Protein AF-A0A926CZH5-F1 (afdb_monomer_lite)

Sequence (249 aa):
MATNPYSIQTAALEKMYNDQLQSYRDAQAAQEAQQQAQTQQTINNLEAERPKINDQYKSSAAQAYVNKMIQQRDLPQRMAALGLTGGASETSQLKLNTMYGNNMNDLTKQRDSSTNDMNLRIANARAEGDNALGTIRNNFALQMAQAQAEYNERLAEAELQRQIWEAEQEAERQRAAAAAAAARSRSSSSSGSKKSSGNNNSASSGTATKNDQYTYKEQYDYDMYLAKHGSGKAQAGAIERLRKAGVSI

Radius of gyration: 49.43 Å; chains: 1; bounding box: 97×36×154 Å

Organism: NCBI:txid2763654

Foldseek 3Di:
DDDDPLVVVLVVLVVVLVVVLVVLVVVLVVVLVVLVVVLVVQLVVLVVCLVVLVVVLVVQLVVLVVVLVVCLVCVVVVCVVVVHDDPVNVVVNVVSVVVSVVSNVVSVVSSVVSVVVSVVSSVVSVVVSVVVSVVSVVVSVVVSVVSVVVSVVVVVVSVVVSVVVVVVVVVVVVVVVVVVVVVVVVVVVVPDDDDDDDDDDDDDDDDDDDDDDDDPPDPVVPVVVCVVDPDDPDPPPPVVVCVVVVDDD

pLDDT: mean 76.56, std 22.5, range [29.19, 97.88]

Structure (mmCIF, N/CA/C/O backbone):
data_AF-A0A926CZH5-F1
#
_entry.id   AF-A0A926CZH5-F1
#
loop_
_atom_site.group_PDB
_atom_site.id
_atom_site.type_symbol
_atom_site.label_atom_id
_atom_site.label_alt_id
_atom_site.label_comp_id
_atom_site.label_asym_id
_atom_site.label_entity_id
_atom_site.label_seq_id
_atom_site.pdbx_PDB_ins_code
_atom_site.Cartn_x
_atom_site.Cartn_y
_atom_site.Cartn_z
_atom_site.occupancy
_atom_site.B_iso_or_equiv
_atom_site.auth_seq_id
_atom_site.auth_comp_id
_atom_site.auth_asym_id
_atom_site.auth_atom_id
_atom_site.pdbx_PDB_model_num
ATOM 1 N N . MET A 1 1 ? 13.584 -2.501 -60.137 1.00 42.88 1 MET A N 1
ATOM 2 C CA . MET A 1 1 ? 13.912 -1.648 -58.976 1.00 42.88 1 MET A CA 1
ATOM 3 C C . MET A 1 1 ? 14.029 -2.565 -57.774 1.00 42.88 1 MET A C 1
ATOM 5 O O . MET A 1 1 ? 13.026 -3.149 -57.397 1.00 42.88 1 MET A O 1
ATOM 9 N N . ALA A 1 2 ? 15.238 -2.799 -57.262 1.00 50.69 2 ALA A N 1
ATOM 10 C CA . ALA A 1 2 ? 15.414 -3.579 -56.038 1.00 50.69 2 ALA A CA 1
ATOM 11 C C . ALA A 1 2 ? 14.959 -2.716 -54.851 1.00 50.69 2 ALA A C 1
ATOM 13 O O . ALA A 1 2 ? 15.461 -1.609 -54.672 1.00 50.69 2 ALA A O 1
ATOM 14 N N . THR A 1 3 ? 13.964 -3.180 -54.098 1.00 58.66 3 THR A N 1
ATOM 15 C CA . THR A 1 3 ? 13.501 -2.538 -52.860 1.00 58.66 3 THR A CA 1
ATOM 16 C C . THR A 1 3 ? 14.615 -2.565 -51.819 1.00 58.66 3 THR A C 1
ATOM 18 O O . THR A 1 3 ? 15.210 -3.617 -51.594 1.00 58.66 3 THR A O 1
ATOM 21 N N . ASN A 1 4 ? 14.898 -1.419 -51.193 1.00 60.75 4 ASN A N 1
ATOM 22 C CA . ASN A 1 4 ? 15.940 -1.298 -50.175 1.00 60.75 4 ASN A CA 1
ATOM 23 C C . ASN A 1 4 ? 15.581 -2.179 -48.955 1.00 60.75 4 ASN A C 1
ATOM 25 O O . ASN A 1 4 ? 14.601 -1.868 -48.269 1.00 60.75 4 ASN A O 1
ATOM 29 N N . PRO A 1 5 ? 16.334 -3.257 -48.659 1.00 62.81 5 PRO A N 1
ATOM 30 C CA . PRO A 1 5 ? 15.996 -4.198 -47.589 1.00 62.81 5 PRO A CA 1
ATOM 31 C C . PRO A 1 5 ? 15.988 -3.548 -46.195 1.00 62.81 5 PRO A C 1
ATOM 33 O O . PRO A 1 5 ? 15.247 -3.996 -45.322 1.00 62.81 5 PRO A O 1
ATOM 36 N N . TYR A 1 6 ? 16.726 -2.449 -46.003 1.00 59.22 6 TYR A N 1
ATOM 37 C CA . TYR A 1 6 ? 16.774 -1.720 -44.733 1.00 59.22 6 TYR A CA 1
ATOM 38 C C . TYR A 1 6 ? 15.486 -0.930 -44.447 1.00 59.22 6 TYR A C 1
ATOM 40 O O . TYR A 1 6 ? 15.116 -0.771 -43.290 1.00 59.22 6 TYR A O 1
ATOM 48 N N . SER A 1 7 ? 14.730 -0.525 -45.479 1.00 62.06 7 SER A N 1
ATOM 49 C CA . SER A 1 7 ? 13.426 0.150 -45.303 1.00 62.06 7 SER A CA 1
ATOM 50 C C . SER A 1 7 ? 12.314 -0.778 -44.792 1.00 62.06 7 SER A C 1
ATOM 52 O O . SER A 1 7 ? 11.371 -0.337 -44.143 1.00 62.06 7 SER A O 1
ATOM 54 N N . ILE A 1 8 ? 12.432 -2.081 -45.062 1.00 62.06 8 ILE A N 1
ATOM 55 C CA . ILE A 1 8 ? 11.503 -3.100 -44.558 1.00 62.06 8 ILE A CA 1
ATOM 56 C C . ILE A 1 8 ? 11.851 -3.446 -43.100 1.00 62.06 8 ILE A C 1
ATOM 58 O O . ILE A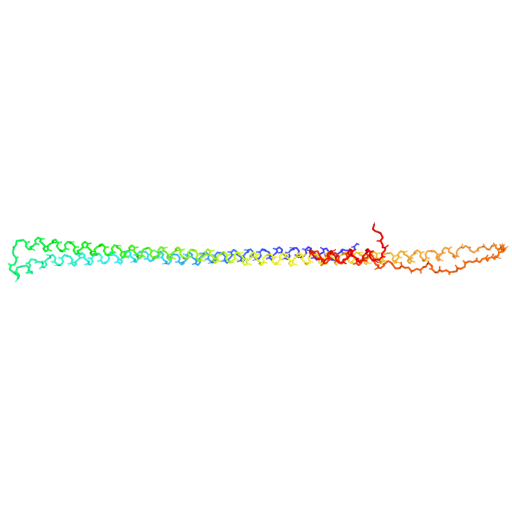 1 8 ? 10.956 -3.707 -42.297 1.00 62.06 8 ILE A O 1
ATOM 62 N N . GLN A 1 9 ? 13.141 -3.398 -42.739 1.00 66.88 9 GLN A N 1
ATOM 63 C CA . GLN A 1 9 ? 13.601 -3.615 -41.364 1.00 66.88 9 GLN A CA 1
ATOM 64 C C . GLN A 1 9 ? 13.174 -2.491 -40.414 1.00 66.88 9 GLN A C 1
ATOM 66 O O . GLN A 1 9 ? 12.751 -2.792 -39.301 1.00 66.88 9 GLN A O 1
ATOM 71 N N . THR A 1 10 ? 13.212 -1.225 -40.842 1.00 71.38 10 THR A N 1
ATOM 72 C CA . THR A 1 10 ? 12.770 -0.104 -39.995 1.00 71.38 10 THR A CA 1
ATOM 73 C C . THR A 1 10 ? 11.273 -0.178 -39.690 1.00 71.38 10 THR A C 1
ATOM 75 O O . THR A 1 10 ? 10.905 -0.146 -38.524 1.00 71.38 10 THR A O 1
ATOM 78 N N . ALA A 1 11 ? 10.406 -0.401 -40.684 1.00 77.50 11 ALA A N 1
ATOM 79 C CA . ALA A 1 11 ? 8.957 -0.522 -40.463 1.00 77.50 11 ALA A CA 1
ATOM 80 C C . ALA A 1 11 ? 8.571 -1.701 -39.542 1.00 77.50 11 ALA A C 1
ATOM 82 O O . ALA A 1 11 ? 7.636 -1.607 -38.743 1.00 77.50 11 ALA A O 1
ATOM 83 N N . ALA A 1 12 ? 9.297 -2.821 -39.625 1.00 80.38 12 ALA A N 1
ATOM 84 C CA . ALA A 1 12 ? 9.112 -3.947 -38.710 1.00 80.38 12 ALA A CA 1
ATOM 85 C C . ALA A 1 12 ? 9.550 -3.603 -37.273 1.00 80.38 12 ALA A C 1
ATOM 87 O O . ALA A 1 12 ? 8.878 -3.998 -36.318 1.00 80.38 12 ALA A O 1
ATOM 88 N N . LEU A 1 13 ? 10.636 -2.835 -37.124 1.00 79.62 13 LEU A N 1
ATOM 89 C CA . LEU A 1 13 ? 11.143 -2.362 -35.836 1.00 79.62 13 LEU A CA 1
ATOM 90 C C . LEU A 1 13 ? 10.147 -1.412 -35.147 1.00 79.62 13 LEU A C 1
ATOM 92 O O . LEU A 1 13 ? 9.887 -1.579 -33.957 1.00 79.62 13 LEU A O 1
ATOM 96 N N . GLU A 1 14 ? 9.530 -0.486 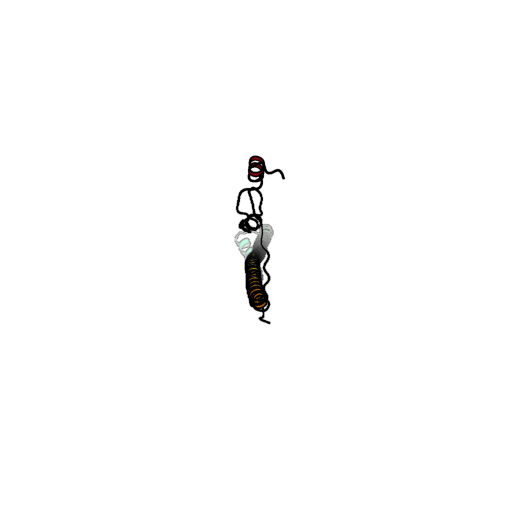-35.891 1.00 83.38 14 GLU A N 1
ATOM 97 C CA . GLU A 1 14 ? 8.494 0.421 -35.362 1.00 83.38 14 GLU A CA 1
ATOM 98 C C . GLU A 1 14 ? 7.289 -0.352 -34.811 1.00 83.38 14 GLU A C 1
ATOM 100 O O . GLU A 1 14 ? 6.797 -0.076 -33.714 1.00 83.38 14 GLU A O 1
ATOM 105 N N . LYS A 1 15 ? 6.812 -1.355 -35.562 1.00 88.00 15 LYS A N 1
ATOM 106 C CA . LYS A 1 15 ? 5.674 -2.179 -35.146 1.00 88.00 15 LYS A CA 1
ATOM 107 C C . LYS A 1 15 ? 5.994 -2.977 -33.881 1.00 88.00 15 LYS A C 1
ATOM 109 O O . LYS A 1 15 ? 5.186 -2.984 -32.958 1.00 88.00 15 LYS A O 1
ATOM 114 N N . MET A 1 16 ? 7.161 -3.624 -33.824 1.00 85.69 16 MET A N 1
ATOM 115 C CA . MET A 1 16 ? 7.581 -4.383 -32.640 1.00 85.69 16 MET A CA 1
ATOM 116 C C . MET A 1 16 ? 7.703 -3.491 -31.403 1.00 85.69 16 MET A C 1
ATOM 118 O O . MET A 1 16 ? 7.247 -3.883 -30.332 1.00 85.69 16 MET A O 1
ATOM 122 N N . TYR A 1 17 ? 8.264 -2.289 -31.551 1.00 87.88 17 TYR A N 1
ATOM 123 C CA . TYR A 1 17 ? 8.372 -1.326 -30.459 1.00 87.88 17 TYR A CA 1
ATOM 124 C C . TYR A 1 17 ? 6.997 -0.872 -29.947 1.00 87.88 17 TYR A C 1
ATOM 126 O O . TYR A 1 17 ? 6.762 -0.860 -28.739 1.00 87.88 17 TYR A O 1
ATOM 134 N N . ASN A 1 18 ? 6.056 -0.568 -30.845 1.00 90.38 18 ASN A N 1
ATOM 135 C CA . ASN A 1 18 ? 4.693 -0.188 -30.463 1.00 90.38 18 ASN A CA 1
ATOM 136 C C . ASN A 1 18 ? 3.930 -1.334 -29.776 1.00 90.38 18 ASN A C 1
ATOM 138 O O . ASN A 1 18 ? 3.280 -1.102 -28.755 1.00 90.38 18 ASN A O 1
ATOM 142 N N . ASP A 1 19 ? 4.039 -2.562 -30.293 1.00 91.56 19 ASP A N 1
ATOM 143 C CA . ASP A 1 19 ? 3.432 -3.752 -29.681 1.00 91.56 19 ASP A CA 1
ATOM 144 C C . ASP A 1 19 ? 4.026 -3.994 -28.271 1.00 91.56 19 ASP A C 1
ATOM 146 O O . ASP A 1 19 ? 3.297 -4.254 -27.309 1.00 91.56 19 ASP A O 1
ATOM 150 N N . GLN A 1 20 ? 5.343 -3.821 -28.112 1.00 88.44 20 GLN A N 1
ATOM 151 C CA . GLN A 1 20 ? 6.028 -3.919 -26.821 1.00 88.44 20 GLN A CA 1
ATOM 152 C C . GLN A 1 20 ? 5.575 -2.821 -25.846 1.00 88.44 20 GLN A C 1
ATOM 154 O O . GLN A 1 20 ? 5.280 -3.108 -24.684 1.00 88.44 20 GLN A O 1
ATOM 159 N N . LEU A 1 21 ? 5.458 -1.574 -26.302 1.00 90.25 21 LEU A N 1
ATOM 160 C CA . LEU A 1 21 ? 4.996 -0.458 -25.479 1.00 90.25 21 LEU A CA 1
ATOM 161 C C . LEU A 1 21 ? 3.564 -0.670 -24.976 1.00 90.25 21 LEU A C 1
ATOM 163 O O . LEU A 1 21 ? 3.264 -0.369 -23.819 1.00 90.25 21 LEU A O 1
ATOM 167 N N . GLN A 1 22 ? 2.688 -1.214 -25.823 1.00 91.94 22 GLN A N 1
ATOM 168 C CA . GLN A 1 22 ? 1.330 -1.558 -25.420 1.00 91.94 22 GLN A CA 1
ATOM 169 C C . GLN A 1 22 ? 1.335 -2.646 -24.342 1.00 91.94 22 GLN A C 1
ATOM 171 O O . GLN A 1 22 ? 0.664 -2.491 -23.323 1.00 91.94 22 GLN A O 1
ATOM 176 N N . SER A 1 23 ? 2.168 -3.680 -24.496 1.00 92.31 23 SER A N 1
ATOM 177 C CA . SER A 1 23 ? 2.292 -4.732 -23.482 1.00 92.31 23 SER A CA 1
ATOM 178 C C . SER A 1 23 ? 2.758 -4.200 -22.117 1.00 92.31 23 SER A C 1
ATOM 180 O O . SER A 1 23 ? 2.233 -4.621 -21.087 1.00 92.31 23 SER A O 1
ATOM 182 N N . TYR A 1 24 ? 3.677 -3.223 -22.092 1.00 90.00 24 TYR A N 1
ATOM 183 C CA . TYR A 1 24 ? 4.108 -2.572 -20.851 1.00 90.00 24 TYR A CA 1
ATOM 184 C C . TYR A 1 24 ? 2.977 -1.786 -20.186 1.00 90.00 24 TYR A C 1
ATOM 186 O O . TYR A 1 24 ? 2.825 -1.856 -18.969 1.00 90.00 24 TYR A O 1
ATOM 194 N N . ARG A 1 25 ? 2.157 -1.073 -20.965 1.00 91.50 25 ARG A N 1
ATOM 195 C CA . ARG A 1 25 ? 1.006 -0.319 -20.439 1.00 91.50 25 ARG A CA 1
ATOM 196 C C . ARG A 1 25 ? -0.065 -1.236 -19.865 1.00 91.50 25 ARG A C 1
ATOM 198 O O . ARG A 1 25 ? -0.574 -0.967 -18.779 1.00 91.50 25 ARG A O 1
ATOM 205 N N . ASP A 1 26 ? -0.374 -2.323 -20.561 1.00 93.88 26 ASP A N 1
ATOM 206 C CA . ASP A 1 26 ? -1.367 -3.295 -20.103 1.00 93.88 26 ASP A CA 1
ATOM 207 C C . ASP A 1 26 ? -0.882 -4.003 -18.826 1.00 93.88 26 ASP A C 1
ATOM 209 O O . ASP A 1 26 ? -1.639 -4.150 -17.864 1.00 93.88 26 ASP A O 1
ATOM 213 N N . ALA A 1 27 ? 0.405 -4.365 -18.771 1.00 93.81 27 ALA A N 1
ATOM 214 C CA . ALA A 1 27 ? 1.024 -4.937 -17.578 1.00 93.81 27 ALA A CA 1
ATOM 215 C C . ALA A 1 27 ? 1.033 -3.954 -16.396 1.00 93.81 27 ALA A C 1
ATOM 217 O O . ALA A 1 27 ? 0.719 -4.351 -15.272 1.00 93.81 27 ALA A O 1
ATOM 218 N N . GLN A 1 28 ? 1.339 -2.675 -16.639 1.00 94.50 28 GLN A N 1
ATOM 219 C CA . GLN A 1 28 ? 1.270 -1.623 -15.626 1.00 94.50 28 GLN A CA 1
ATOM 220 C C . GLN A 1 28 ? -0.152 -1.492 -15.077 1.00 94.50 28 GLN A C 1
ATOM 222 O O . GLN A 1 28 ? -0.348 -1.540 -13.865 1.00 94.50 28 GLN A O 1
ATOM 227 N N . ALA A 1 29 ? -1.150 -1.364 -15.954 1.00 94.50 29 ALA A N 1
ATOM 228 C CA . ALA A 1 29 ? -2.544 -1.211 -15.555 1.00 94.50 29 ALA A CA 1
ATOM 229 C C . ALA A 1 29 ? -3.039 -2.413 -14.736 1.00 94.50 29 ALA A C 1
ATOM 231 O O . ALA A 1 29 ? -3.711 -2.231 -13.720 1.00 94.50 29 ALA A O 1
ATOM 232 N N . ALA A 1 30 ? -2.666 -3.634 -15.131 1.00 95.69 30 ALA A N 1
ATOM 233 C CA . ALA A 1 30 ? -2.999 -4.845 -14.390 1.00 95.69 30 ALA A CA 1
ATOM 234 C C . ALA A 1 30 ? -2.355 -4.871 -12.992 1.00 95.69 30 ALA A C 1
ATOM 236 O O . ALA A 1 30 ? -3.039 -5.170 -12.011 1.00 95.69 30 ALA A O 1
ATOM 237 N N . GLN A 1 31 ? -1.068 -4.518 -12.878 1.00 95.19 31 GLN A N 1
ATOM 238 C CA . GLN A 1 31 ? -0.382 -4.457 -11.582 1.00 95.19 31 GLN A CA 1
ATOM 239 C C . GLN A 1 31 ? -0.945 -3.357 -10.679 1.00 95.19 31 GLN A C 1
ATOM 241 O O . GLN A 1 31 ? -1.169 -3.594 -9.493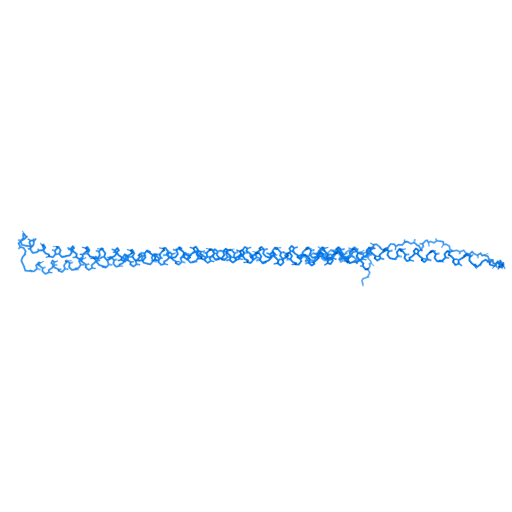 1.00 95.19 31 GLN A O 1
ATOM 246 N N . GLU A 1 32 ? -1.219 -2.172 -11.228 1.00 95.12 32 GLU A N 1
ATOM 247 C CA . GLU A 1 32 ? -1.834 -1.079 -10.476 1.00 95.12 32 GLU A CA 1
ATOM 248 C C . GLU A 1 32 ? -3.229 -1.465 -9.970 1.00 95.12 32 GLU A C 1
ATOM 250 O O . GLU A 1 32 ? -3.531 -1.264 -8.794 1.00 95.12 32 GLU A O 1
ATOM 255 N N . ALA A 1 33 ? -4.061 -2.079 -10.817 1.00 96.50 33 ALA A N 1
ATOM 256 C CA . ALA A 1 33 ? -5.390 -2.543 -10.428 1.00 96.50 33 ALA A CA 1
ATOM 257 C C . ALA A 1 33 ? -5.327 -3.624 -9.339 1.00 96.50 33 ALA A C 1
ATOM 259 O O . ALA A 1 33 ? -6.092 -3.576 -8.374 1.00 96.50 33 ALA A O 1
ATOM 260 N N . GLN A 1 34 ? -4.394 -4.573 -9.451 1.00 96.56 34 GLN A N 1
ATOM 261 C CA . GLN A 1 34 ? -4.185 -5.598 -8.429 1.00 96.56 34 GLN A CA 1
ATOM 262 C C . GLN A 1 34 ? -3.748 -4.980 -7.094 1.00 96.56 34 GLN A C 1
ATOM 264 O O . GLN A 1 34 ? -4.294 -5.337 -6.048 1.00 96.56 34 GLN A O 1
ATOM 269 N N . GLN A 1 35 ? -2.803 -4.037 -7.121 1.00 96.56 35 GLN A N 1
ATOM 270 C CA . GLN A 1 35 ? -2.323 -3.360 -5.918 1.00 96.56 35 GLN A CA 1
ATOM 271 C C . GLN A 1 35 ? -3.442 -2.554 -5.248 1.00 96.56 35 GLN A C 1
ATOM 273 O O . GLN A 1 35 ? -3.626 -2.642 -4.034 1.00 96.56 35 GLN A O 1
ATOM 278 N N . GLN A 1 36 ? -4.237 -1.821 -6.033 1.00 96.00 36 GLN A N 1
ATOM 279 C CA . GLN A 1 36 ? -5.405 -1.094 -5.535 1.00 96.00 36 GLN A CA 1
ATOM 280 C C . GLN A 1 36 ? -6.438 -2.035 -4.916 1.00 96.00 36 GLN A C 1
ATOM 282 O O . GLN A 1 36 ? -6.938 -1.763 -3.825 1.00 96.00 36 GLN A O 1
ATOM 287 N N . ALA A 1 37 ? -6.736 -3.160 -5.573 1.00 97.56 37 ALA A N 1
ATOM 288 C CA . ALA A 1 37 ? -7.673 -4.150 -5.059 1.00 97.56 37 ALA A CA 1
ATOM 289 C C . ALA A 1 37 ? -7.194 -4.745 -3.727 1.00 97.56 37 ALA A C 1
ATOM 291 O O . ALA A 1 37 ? -7.982 -4.866 -2.788 1.00 97.56 37 ALA A O 1
ATOM 292 N N . GLN A 1 38 ? -5.899 -5.053 -3.611 1.00 96.38 38 GLN A N 1
ATOM 293 C CA . GLN A 1 38 ? -5.305 -5.567 -2.379 1.00 96.38 38 GLN A CA 1
ATOM 294 C C . GLN A 1 38 ? -5.372 -4.538 -1.243 1.00 96.38 38 GLN A C 1
ATOM 296 O O . GLN A 1 38 ? -5.791 -4.867 -0.132 1.00 96.38 38 GLN A O 1
ATOM 301 N N . THR A 1 39 ? -5.022 -3.280 -1.519 1.00 97.25 39 THR A N 1
ATOM 302 C CA . THR A 1 39 ? -5.137 -2.188 -0.544 1.00 97.25 39 THR A CA 1
ATOM 303 C C . THR A 1 39 ? -6.587 -1.993 -0.107 1.00 97.25 39 THR A C 1
ATOM 305 O O . THR A 1 39 ? -6.864 -1.908 1.090 1.00 97.25 39 THR A O 1
ATOM 308 N N . GLN A 1 40 ? -7.534 -2.000 -1.047 1.00 96.81 40 GLN A N 1
ATOM 309 C CA . GLN A 1 40 ? -8.953 -1.865 -0.734 1.00 96.81 40 GLN A CA 1
ATOM 310 C C . GLN A 1 40 ? -9.470 -3.044 0.093 1.00 96.81 40 GLN A C 1
ATOM 312 O O . GLN A 1 40 ? -10.237 -2.842 1.030 1.00 96.81 40 GLN A O 1
ATOM 317 N N . GLN A 1 41 ? -9.032 -4.269 -0.196 1.00 97.62 41 GLN A N 1
ATOM 318 C CA . GLN A 1 41 ? -9.390 -5.442 0.596 1.00 97.62 41 GLN A CA 1
ATOM 319 C C . GLN A 1 41 ? -8.877 -5.324 2.037 1.00 97.62 41 GLN A C 1
ATOM 321 O O . GLN A 1 41 ? -9.626 -5.595 2.976 1.00 97.62 41 GLN A O 1
ATOM 326 N N . THR A 1 42 ? -7.638 -4.866 2.228 1.00 96.69 42 THR A N 1
ATOM 327 C CA . THR A 1 42 ? -7.083 -4.591 3.561 1.00 96.69 42 THR A CA 1
ATOM 328 C C . THR A 1 42 ? -7.906 -3.539 4.302 1.00 96.69 42 THR A C 1
ATOM 330 O O . THR A 1 42 ? -8.264 -3.750 5.460 1.00 96.69 42 THR A O 1
ATOM 333 N N . ILE A 1 43 ? -8.275 -2.442 3.634 1.00 97.62 43 ILE A N 1
ATOM 334 C CA . ILE A 1 43 ? -9.129 -1.397 4.216 1.00 97.62 43 ILE A CA 1
ATOM 335 C C . ILE A 1 43 ? -10.495 -1.966 4.601 1.00 97.62 43 ILE A C 1
ATOM 337 O O . ILE A 1 43 ? -10.941 -1.752 5.723 1.00 97.62 43 ILE A O 1
ATOM 341 N N . ASN A 1 44 ? -11.133 -2.738 3.722 1.00 97.38 44 ASN A N 1
ATOM 342 C CA . ASN A 1 44 ? -12.438 -3.344 3.991 1.00 97.38 44 ASN A CA 1
ATOM 343 C C . ASN A 1 44 ? -12.387 -4.285 5.204 1.00 97.38 44 ASN A C 1
ATOM 345 O O . ASN A 1 44 ? -13.298 -4.280 6.030 1.00 97.38 44 ASN A O 1
ATOM 349 N N . ASN A 1 45 ? -11.312 -5.066 5.341 1.00 96.25 45 ASN A N 1
ATOM 350 C CA . ASN A 1 45 ? -11.113 -5.945 6.493 1.00 96.25 45 ASN A CA 1
ATOM 351 C C . ASN A 1 45 ? -10.979 -5.151 7.798 1.00 96.25 45 ASN A C 1
ATOM 353 O O . ASN A 1 45 ? -11.562 -5.541 8.807 1.00 96.25 45 ASN A O 1
ATOM 357 N N . LEU A 1 46 ? -10.253 -4.030 7.770 1.00 96.00 46 LEU A N 1
ATOM 358 C CA . LEU A 1 46 ? -10.133 -3.129 8.917 1.00 96.00 46 LEU A CA 1
ATOM 359 C C . LEU A 1 46 ? -11.474 -2.461 9.242 1.00 96.00 46 LEU A C 1
ATOM 361 O O . LEU A 1 46 ? -11.879 -2.423 10.398 1.00 96.00 46 LEU A O 1
ATOM 365 N N . GLU A 1 47 ? -12.217 -1.988 8.241 1.00 94.81 47 GLU A N 1
ATOM 366 C CA . GLU A 1 47 ? -13.541 -1.391 8.450 1.00 94.81 47 GLU A CA 1
ATOM 367 C C . GLU A 1 47 ? -14.554 -2.393 9.021 1.00 94.81 47 GLU A C 1
ATOM 369 O O . GLU A 1 47 ? -15.405 -2.018 9.833 1.00 94.81 47 GLU A O 1
ATOM 374 N N . ALA A 1 48 ? -14.423 -3.678 8.683 1.00 95.50 48 ALA A N 1
ATOM 375 C CA . ALA A 1 48 ? -15.216 -4.753 9.270 1.00 95.50 48 ALA A CA 1
ATOM 376 C C . ALA A 1 48 ? -14.921 -4.994 10.769 1.00 95.50 48 ALA A C 1
ATOM 378 O O . ALA A 1 48 ? -15.708 -5.663 11.445 1.00 95.50 48 ALA A O 1
ATOM 379 N N . GLU A 1 49 ? -13.841 -4.436 11.331 1.00 93.44 49 GLU A N 1
ATOM 380 C CA . GLU A 1 49 ? -13.578 -4.451 12.780 1.00 93.44 49 GLU A CA 1
ATOM 381 C C . GLU A 1 49 ? -14.434 -3.421 13.538 1.00 93.44 49 GLU A C 1
ATOM 383 O O . GLU A 1 49 ? -14.757 -3.630 14.710 1.00 93.44 49 GLU A O 1
ATOM 388 N N . ARG A 1 50 ? -14.896 -2.349 12.878 1.00 93.44 50 ARG A N 1
ATOM 389 C CA . ARG A 1 50 ? -15.721 -1.291 13.491 1.00 93.44 50 ARG A CA 1
ATOM 390 C C . ARG A 1 50 ? -16.978 -1.809 14.212 1.00 93.44 50 ARG A C 1
ATOM 392 O O . ARG A 1 50 ? -17.200 -1.395 15.354 1.00 93.44 50 ARG A O 1
ATOM 399 N N . PRO A 1 51 ? -17.818 -2.687 13.622 1.00 95.19 51 PRO A N 1
ATOM 400 C CA . PRO A 1 51 ? -18.961 -3.248 14.342 1.00 95.19 51 PRO A CA 1
ATOM 401 C C . PRO A 1 51 ? -18.528 -4.049 15.574 1.00 95.19 51 PRO A C 1
ATOM 403 O O . PRO A 1 51 ? -19.151 -3.905 16.620 1.00 95.19 51 PRO A O 1
ATOM 406 N N . LYS A 1 52 ? -17.416 -4.794 15.506 1.00 94.81 52 LYS A N 1
ATOM 407 C CA . LYS A 1 52 ? -16.907 -5.573 16.647 1.00 94.81 52 LYS A CA 1
ATOM 408 C C . LYS A 1 52 ? -16.520 -4.676 17.822 1.00 94.81 52 LYS A C 1
ATOM 410 O O . LYS A 1 52 ? -16.884 -4.978 18.955 1.00 94.81 52 LYS A O 1
ATOM 415 N N . ILE A 1 53 ? -15.849 -3.551 17.556 1.00 94.19 53 ILE A N 1
ATOM 416 C CA . ILE A 1 53 ? -15.502 -2.550 18.582 1.00 94.19 53 ILE A CA 1
ATOM 417 C C . ILE A 1 53 ? -16.774 -2.017 19.259 1.00 94.19 53 ILE A C 1
ATOM 419 O O . ILE A 1 53 ? -16.853 -1.927 20.487 1.00 94.19 53 ILE A O 1
ATOM 423 N N . ASN A 1 54 ? -17.798 -1.698 18.464 1.00 93.62 54 ASN A N 1
ATOM 424 C CA . ASN A 1 54 ? -19.067 -1.190 18.980 1.00 93.62 54 ASN A CA 1
ATOM 425 C C . ASN A 1 54 ? -19.852 -2.240 19.773 1.00 93.62 54 ASN A C 1
ATOM 427 O O . ASN A 1 54 ? -20.437 -1.912 20.805 1.00 93.62 54 ASN A O 1
ATOM 431 N N . ASP A 1 55 ? -19.872 -3.489 19.320 1.00 96.00 55 ASP A N 1
ATOM 432 C CA . ASP A 1 55 ? -20.580 -4.570 20.004 1.00 96.00 55 ASP A CA 1
ATOM 433 C C . ASP A 1 55 ? -19.892 -4.941 21.320 1.00 96.00 55 ASP A C 1
ATOM 435 O O . ASP A 1 55 ? -20.566 -5.121 22.337 1.00 96.00 55 ASP A O 1
ATOM 439 N N . GLN A 1 56 ? -18.557 -4.936 21.349 1.00 94.56 56 GLN A N 1
ATOM 440 C CA . GLN A 1 56 ? -17.791 -5.090 22.583 1.00 94.56 56 GLN A CA 1
ATOM 441 C C . GLN A 1 56 ? -18.106 -3.968 23.581 1.00 94.56 56 GLN A C 1
ATOM 443 O O . GLN A 1 56 ? -18.353 -4.243 24.756 1.00 94.56 56 GLN A O 1
ATOM 448 N N . TYR A 1 57 ? -18.176 -2.714 23.120 1.00 96.12 57 TYR A N 1
ATOM 449 C CA . TYR A 1 57 ? -18.597 -1.590 23.959 1.00 96.12 57 TYR A CA 1
ATOM 450 C C . TYR A 1 57 ? -20.014 -1.790 24.517 1.00 96.12 57 TYR A C 1
ATOM 452 O O . TYR A 1 57 ? -20.214 -1.670 25.725 1.00 96.12 57 TYR A O 1
ATOM 460 N N . LYS A 1 58 ? -20.991 -2.138 23.668 1.00 96.31 58 LYS A N 1
ATOM 461 C CA . LYS A 1 58 ? -22.386 -2.363 24.090 1.00 96.31 58 LYS A CA 1
ATOM 462 C C . LYS A 1 58 ? -22.499 -3.481 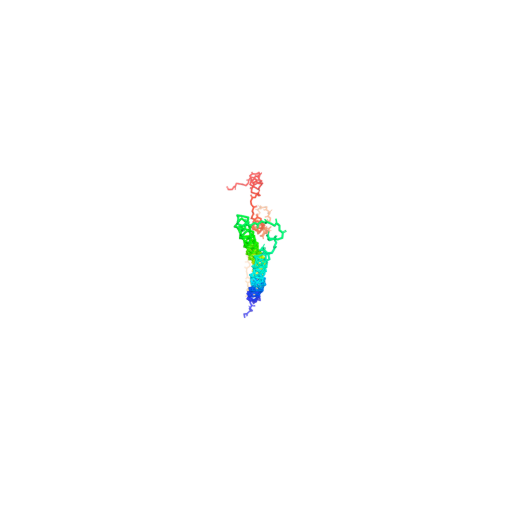25.125 1.00 96.31 58 LYS A C 1
ATOM 464 O O . LYS A 1 58 ? -23.204 -3.312 26.117 1.00 96.31 58 LYS A O 1
ATOM 469 N N . SER A 1 59 ? -21.796 -4.594 24.917 1.00 96.31 59 SER A N 1
ATOM 470 C CA . SER A 1 59 ? -21.784 -5.726 25.849 1.00 96.31 59 SER A CA 1
ATOM 471 C C . SER A 1 59 ? -21.215 -5.323 27.212 1.00 96.31 59 SER A C 1
ATOM 473 O O . SER A 1 59 ? -21.842 -5.560 28.245 1.00 96.31 59 SER A O 1
ATOM 475 N N . SER A 1 60 ? -20.062 -4.648 27.227 1.00 95.31 60 SER A N 1
ATOM 476 C CA . SER A 1 60 ? -19.444 -4.165 28.467 1.00 95.31 60 SER A CA 1
ATOM 477 C C . SER A 1 60 ? -20.311 -3.123 29.176 1.00 95.31 60 SER A C 1
ATOM 479 O O . SER A 1 60 ? -20.444 -3.149 30.401 1.00 95.31 60 SER A O 1
ATOM 481 N N . ALA A 1 61 ? -20.956 -2.235 28.415 1.00 95.50 61 ALA A N 1
ATOM 482 C CA . ALA A 1 61 ? -21.860 -1.233 28.961 1.00 95.50 61 ALA A CA 1
ATOM 483 C C . ALA A 1 61 ? -23.093 -1.873 29.618 1.00 95.50 61 ALA A C 1
ATOM 485 O O . ALA A 1 61 ? -23.460 -1.515 30.741 1.00 95.50 61 ALA A O 1
ATOM 486 N N . ALA A 1 62 ? -23.687 -2.876 28.964 1.00 96.38 62 ALA A N 1
ATOM 487 C CA . ALA A 1 62 ? -24.796 -3.646 29.515 1.00 96.38 62 ALA A CA 1
ATOM 488 C C . ALA A 1 62 ? -24.394 -4.369 30.809 1.00 96.38 62 ALA A C 1
ATOM 490 O O . ALA A 1 62 ? -25.120 -4.310 31.801 1.00 96.38 62 ALA A O 1
ATOM 491 N N . GLN A 1 63 ? -23.213 -4.990 30.844 1.00 95.94 63 GLN A N 1
ATOM 492 C CA . GLN A 1 63 ? -22.712 -5.658 32.045 1.00 95.94 63 GLN A CA 1
ATOM 493 C C . GLN A 1 63 ? -22.490 -4.677 33.204 1.00 95.94 63 GLN A C 1
ATOM 495 O O . GLN A 1 63 ? -22.878 -4.957 34.338 1.00 95.94 63 GLN A O 1
ATOM 500 N N . ALA A 1 64 ? -21.911 -3.505 32.941 1.00 94.94 64 ALA A N 1
ATOM 501 C CA . ALA A 1 64 ? -21.733 -2.470 33.954 1.00 94.94 64 ALA A CA 1
ATOM 502 C C . ALA A 1 64 ? -23.077 -1.951 34.498 1.00 94.94 64 ALA A C 1
ATOM 504 O O . ALA A 1 64 ? -23.197 -1.708 35.701 1.00 94.94 64 ALA A O 1
ATOM 505 N N . TYR A 1 65 ? -24.102 -1.840 33.646 1.00 95.25 65 TYR A N 1
ATOM 506 C CA . TYR A 1 65 ? -25.461 -1.504 34.072 1.00 95.25 65 TYR A CA 1
ATOM 507 C C . TYR A 1 65 ? -26.080 -2.604 34.944 1.00 95.25 65 TYR A C 1
ATOM 509 O O . TYR A 1 65 ? -26.606 -2.313 36.018 1.00 95.25 65 TYR A O 1
ATOM 517 N N . VAL A 1 66 ? -25.965 -3.872 34.542 1.00 96.06 66 VAL A N 1
ATOM 518 C CA . VAL A 1 66 ? -26.435 -5.012 35.346 1.00 96.06 66 VAL A CA 1
ATOM 519 C C . VAL A 1 66 ? -25.747 -5.030 36.712 1.00 96.06 66 VAL A C 1
ATOM 521 O O . VAL A 1 66 ? -26.417 -5.139 37.737 1.00 96.06 66 VAL A O 1
ATOM 524 N N . ASN A 1 67 ? -24.429 -4.827 36.751 1.00 93.44 67 ASN A N 1
ATOM 525 C CA . ASN A 1 67 ? -23.667 -4.751 37.997 1.00 93.44 67 ASN A CA 1
ATOM 526 C C . ASN A 1 67 ? -24.139 -3.598 38.889 1.00 93.44 67 ASN A C 1
ATOM 528 O O . ASN A 1 67 ? -24.298 -3.791 40.095 1.00 93.44 67 ASN A O 1
ATOM 532 N N . LYS A 1 68 ? -24.417 -2.421 38.311 1.00 94.69 68 LYS A N 1
ATOM 533 C CA . LYS A 1 68 ? -25.022 -1.297 39.038 1.00 94.69 68 LYS A CA 1
ATOM 534 C C . LYS A 1 68 ? -26.360 -1.707 39.656 1.00 94.69 68 LYS A C 1
ATOM 536 O O . LYS A 1 68 ? -26.573 -1.461 40.839 1.00 94.69 68 LYS A O 1
ATOM 541 N N . MET A 1 69 ? -27.245 -2.337 38.883 1.00 94.56 69 MET A N 1
ATOM 542 C CA . MET A 1 69 ? -28.578 -2.735 39.350 1.00 94.56 69 MET A CA 1
ATOM 543 C C . MET A 1 69 ? -28.518 -3.787 40.463 1.00 94.56 69 MET A C 1
ATOM 545 O O . MET A 1 69 ? -29.252 -3.674 41.443 1.00 94.56 69 MET A O 1
ATOM 549 N N . ILE A 1 70 ? -27.616 -4.768 40.360 1.00 94.00 70 ILE A N 1
ATOM 550 C CA . ILE A 1 70 ? -27.381 -5.764 41.417 1.00 94.00 70 ILE A CA 1
ATOM 551 C C . ILE A 1 70 ? -26.882 -5.076 42.691 1.00 94.00 70 ILE A C 1
ATOM 553 O O . ILE A 1 70 ? -27.444 -5.283 43.763 1.00 94.00 70 ILE A O 1
ATOM 557 N N . GLN A 1 71 ? -25.875 -4.204 42.581 1.00 91.06 71 GLN A N 1
ATOM 558 C CA . GLN A 1 71 ? -25.333 -3.486 43.737 1.00 91.06 71 GLN A CA 1
ATOM 559 C C . GLN A 1 71 ? -26.370 -2.566 44.381 1.00 91.06 71 GLN A C 1
ATOM 561 O O . GLN A 1 71 ? -26.448 -2.500 45.603 1.00 91.06 71 GLN A O 1
ATOM 566 N N . GLN A 1 72 ? -27.191 -1.894 43.575 1.00 90.94 72 GLN A N 1
ATOM 567 C CA . GLN A 1 72 ? -28.276 -1.047 44.055 1.00 90.94 72 GLN A CA 1
ATOM 568 C C . GLN A 1 72 ? -29.362 -1.860 44.772 1.00 90.94 72 GLN A C 1
ATOM 570 O O . GLN A 1 72 ? -29.857 -1.426 45.809 1.00 90.94 72 GLN A O 1
ATOM 575 N N . ARG A 1 73 ? -29.716 -3.044 44.257 1.00 91.44 73 ARG A N 1
ATOM 576 C CA . ARG A 1 73 ? -30.688 -3.950 44.885 1.00 91.44 73 ARG A CA 1
ATOM 577 C C . ARG A 1 73 ? -30.180 -4.510 46.214 1.00 91.44 73 ARG A C 1
ATOM 579 O O . ARG A 1 73 ? -30.947 -4.597 47.167 1.00 91.44 73 ARG A O 1
ATOM 586 N N . ASP A 1 74 ? -28.905 -4.880 46.280 1.00 89.50 74 ASP A N 1
ATOM 587 C CA . ASP A 1 74 ? -28.305 -5.500 47.466 1.00 89.50 74 ASP A CA 1
ATOM 588 C C . ASP A 1 74 ? -27.876 -4.451 48.521 1.00 89.50 74 ASP A C 1
ATOM 590 O O . ASP A 1 74 ? -27.574 -4.798 49.668 1.00 89.50 74 ASP A O 1
ATOM 594 N N . LEU A 1 75 ? -27.862 -3.160 48.160 1.00 87.94 75 LEU A N 1
ATOM 595 C CA . LEU A 1 75 ? -27.431 -2.061 49.027 1.00 87.94 75 LEU A CA 1
ATOM 596 C C . LEU A 1 75 ? -28.230 -1.964 50.344 1.00 87.94 75 LEU A C 1
ATOM 598 O O . LEU A 1 75 ? -27.589 -1.897 51.394 1.00 87.94 75 LEU A O 1
ATOM 602 N N . PRO A 1 76 ? -29.580 -2.000 50.360 1.00 85.12 76 PRO A N 1
ATOM 603 C CA . PRO A 1 76 ? -30.352 -1.876 51.598 1.00 85.12 76 PRO A CA 1
ATOM 604 C C . PRO A 1 76 ? -30.097 -3.022 52.580 1.00 85.12 76 PRO A C 1
ATOM 606 O O . PRO A 1 76 ? -29.990 -2.784 53.779 1.00 85.12 76 PRO A O 1
ATOM 609 N N . GLN A 1 77 ? -29.941 -4.256 52.086 1.00 84.88 77 GLN A N 1
ATOM 610 C CA . GLN A 1 77 ? -29.621 -5.406 52.938 1.00 84.88 77 GLN A CA 1
ATOM 611 C C . GLN A 1 77 ? -28.236 -5.263 53.580 1.00 84.88 77 GLN A C 1
ATOM 613 O O . GLN A 1 77 ? -28.086 -5.502 54.776 1.00 84.88 77 GLN A O 1
ATOM 618 N N . ARG A 1 78 ? -27.231 -4.817 52.813 1.00 83.88 78 ARG A N 1
ATOM 619 C CA . ARG A 1 78 ? -25.878 -4.562 53.340 1.00 83.88 78 ARG A CA 1
ATOM 620 C C . ARG A 1 78 ? -25.863 -3.435 54.371 1.00 83.88 78 ARG A C 1
ATOM 622 O O . ARG A 1 78 ? -25.178 -3.533 55.381 1.00 83.88 78 ARG A O 1
ATOM 629 N N . MET A 1 79 ? -26.634 -2.384 54.127 1.00 83.81 79 MET A N 1
ATOM 630 C CA . MET A 1 79 ? -26.773 -1.238 55.024 1.00 83.81 79 MET A CA 1
ATOM 631 C C . MET A 1 79 ? -27.473 -1.610 56.339 1.00 83.81 79 MET A C 1
ATOM 633 O O . MET A 1 79 ? -26.996 -1.240 57.411 1.00 83.81 79 MET A O 1
ATOM 637 N N . ALA A 1 80 ? -28.545 -2.409 56.264 1.00 82.94 80 ALA A N 1
ATOM 638 C CA . ALA A 1 80 ? -29.253 -2.931 57.432 1.00 82.94 80 ALA A CA 1
ATOM 639 C C . ALA A 1 80 ? -28.366 -3.859 58.279 1.00 82.94 80 ALA A C 1
ATOM 641 O O . ALA A 1 80 ? -28.364 -3.750 59.502 1.00 82.94 80 ALA A O 1
ATOM 642 N N . ALA A 1 81 ? -27.558 -4.714 57.641 1.00 80.31 81 ALA A N 1
ATOM 643 C CA . ALA A 1 81 ? -26.604 -5.587 58.331 1.00 80.31 81 ALA A CA 1
ATOM 644 C C . ALA A 1 81 ? -25.502 -4.818 59.089 1.00 80.31 81 ALA A C 1
ATOM 646 O O . ALA A 1 81 ? -24.957 -5.331 60.061 1.00 80.31 81 ALA A O 1
ATOM 647 N N . LEU A 1 82 ? -25.184 -3.591 58.663 1.00 80.62 82 LEU A N 1
ATOM 648 C CA . LEU A 1 82 ? -24.185 -2.718 59.292 1.00 80.62 82 LEU A CA 1
ATOM 649 C C . LEU A 1 82 ? -24.789 -1.721 60.298 1.00 80.62 82 LEU A C 1
ATOM 651 O O . LEU A 1 82 ? -24.057 -0.904 60.851 1.00 80.62 82 LEU A O 1
ATOM 655 N N . GLY A 1 83 ? -26.108 -1.752 60.526 1.00 80.44 83 GLY A N 1
ATOM 656 C CA . GLY A 1 83 ? -26.795 -0.811 61.421 1.00 80.44 83 GLY A CA 1
ATOM 657 C C . GLY A 1 83 ? -26.796 0.645 60.930 1.00 80.44 83 GLY A C 1
ATOM 658 O O . GLY A 1 83 ? -27.046 1.558 61.712 1.00 80.44 83 GLY A O 1
ATOM 659 N N . LEU A 1 84 ? -26.506 0.883 59.646 1.00 72.88 84 LEU A N 1
ATOM 660 C CA . LEU A 1 84 ? -26.420 2.216 59.051 1.00 72.88 84 LEU A CA 1
ATOM 661 C C . LEU A 1 84 ? -27.789 2.632 58.490 1.00 72.88 84 LEU A C 1
ATOM 663 O O . LEU A 1 84 ? -28.233 2.106 57.471 1.00 72.88 84 LEU A O 1
ATOM 667 N N . THR A 1 85 ? -28.455 3.600 59.124 1.00 68.12 85 THR A N 1
ATOM 668 C CA . THR A 1 85 ? -29.769 4.120 58.692 1.00 68.12 85 THR A CA 1
ATOM 669 C C . THR A 1 85 ? -29.706 5.601 58.296 1.00 68.12 85 THR A C 1
ATOM 671 O O . THR A 1 85 ? -29.069 6.403 58.974 1.00 68.12 85 THR A O 1
ATOM 674 N N . GLY A 1 86 ? -30.394 5.986 57.214 1.00 66.50 86 GLY A N 1
ATOM 675 C CA . GLY A 1 86 ? -30.628 7.390 56.832 1.00 66.50 86 GLY A CA 1
ATOM 676 C C . GLY A 1 86 ? -29.531 8.014 55.959 1.00 66.50 86 GLY A C 1
ATOM 677 O O . GLY A 1 86 ? -29.607 7.933 54.737 1.00 66.50 86 GLY A O 1
ATOM 678 N N . GLY A 1 87 ? -28.504 8.628 56.558 1.00 70.75 87 GLY A N 1
ATOM 679 C CA . GLY A 1 87 ? -27.510 9.446 55.829 1.00 70.75 87 GLY A CA 1
ATOM 680 C C . GLY A 1 87 ? -26.436 8.661 55.058 1.00 70.75 87 GLY A C 1
ATOM 681 O O . GLY A 1 87 ? -25.917 9.111 54.033 1.00 70.75 87 GLY A O 1
ATOM 682 N N . ALA A 1 88 ? -26.124 7.440 55.495 1.00 71.69 88 ALA A N 1
ATOM 683 C CA . ALA A 1 88 ? -25.188 6.570 54.780 1.00 71.69 88 ALA A CA 1
ATOM 684 C C . ALA A 1 88 ? -25.791 5.986 53.481 1.00 71.69 88 ALA A C 1
ATOM 686 O O . ALA A 1 88 ? -25.040 5.598 52.581 1.00 71.69 88 ALA A O 1
ATOM 687 N N . SER A 1 89 ? -27.128 5.944 53.352 1.00 75.81 89 SER A N 1
ATOM 688 C CA . SER A 1 89 ? -27.816 5.413 52.163 1.00 75.81 89 SER A CA 1
ATOM 689 C C . SER A 1 89 ? -27.637 6.333 50.965 1.00 75.81 89 SER A C 1
ATOM 691 O O . SER A 1 89 ? -27.257 5.863 49.896 1.00 75.81 89 SER A O 1
ATOM 693 N N . GLU A 1 90 ? -27.837 7.641 51.146 1.00 81.62 90 GLU A N 1
ATOM 694 C CA . GLU A 1 90 ? -27.631 8.634 50.084 1.00 81.62 90 GLU A CA 1
ATOM 695 C C . GLU A 1 90 ? -26.174 8.666 49.619 1.00 81.62 90 GLU A C 1
ATOM 697 O O . GLU A 1 90 ? -25.905 8.661 48.419 1.00 81.62 90 GLU A O 1
ATOM 702 N N . THR A 1 91 ? -25.225 8.592 50.556 1.00 86.56 91 THR A N 1
ATOM 703 C CA . THR A 1 91 ? -23.789 8.549 50.234 1.00 86.56 91 THR A CA 1
ATOM 704 C C . THR A 1 91 ? -23.418 7.279 49.464 1.00 86.56 91 THR A C 1
ATOM 706 O O . THR A 1 91 ? -22.665 7.328 48.489 1.00 86.56 91 THR A O 1
ATOM 709 N N . SER A 1 92 ? -23.964 6.127 49.860 1.00 82.94 92 SER A N 1
ATOM 710 C CA . SER A 1 92 ? -23.704 4.859 49.173 1.00 82.94 92 SER A CA 1
ATOM 711 C C . SER A 1 92 ? -24.335 4.825 47.781 1.00 82.94 92 SER A C 1
ATOM 713 O O . SER A 1 92 ? -23.701 4.376 46.828 1.00 82.94 92 SER A O 1
ATOM 715 N N . GLN A 1 93 ? -25.541 5.372 47.635 1.00 85.94 93 GLN A N 1
ATOM 716 C CA . GLN A 1 93 ? -26.219 5.520 46.351 1.00 85.94 93 GLN A CA 1
ATOM 717 C C . GLN A 1 93 ? -25.449 6.462 45.411 1.00 85.94 93 GLN A C 1
ATOM 719 O O . GLN A 1 93 ? -25.266 6.154 44.230 1.00 85.94 93 GLN A O 1
ATOM 724 N N . LEU A 1 94 ? -24.941 7.583 45.937 1.00 90.38 94 LEU A N 1
ATOM 725 C CA . LEU A 1 94 ? -24.064 8.495 45.205 1.00 90.38 94 LEU A CA 1
ATOM 726 C C . LEU A 1 94 ? -22.794 7.774 44.745 1.00 90.38 94 LEU A C 1
ATOM 728 O O . LEU A 1 94 ? -22.442 7.854 43.571 1.00 90.38 94 LEU A O 1
ATOM 732 N N . LYS A 1 95 ? -22.148 7.002 45.627 1.00 90.19 95 LYS A N 1
ATOM 733 C CA . LYS A 1 95 ? -20.957 6.213 45.286 1.00 90.19 95 LYS A CA 1
ATOM 734 C C . LYS A 1 95 ? -21.229 5.216 44.156 1.00 90.19 95 LYS A C 1
ATOM 736 O O . LYS A 1 95 ? -20.426 5.141 43.230 1.00 90.19 95 LYS A O 1
ATOM 741 N N . LEU A 1 96 ? -22.356 4.499 44.186 1.00 91.19 96 LEU A N 1
ATOM 742 C CA . LEU A 1 96 ? -22.750 3.582 43.107 1.00 91.19 96 LEU A CA 1
ATOM 743 C C . LEU A 1 96 ? -22.922 4.307 41.768 1.00 91.19 96 LEU A C 1
ATOM 745 O O . LEU A 1 96 ? -22.423 3.842 40.742 1.00 91.19 96 LEU A O 1
ATOM 749 N N . ASN A 1 97 ? -23.591 5.463 41.773 1.00 92.88 97 ASN A N 1
ATOM 750 C CA . ASN A 1 97 ? -23.766 6.272 40.568 1.00 92.88 97 ASN A CA 1
ATOM 751 C C . ASN A 1 97 ? -22.428 6.805 40.034 1.00 92.88 97 ASN A C 1
ATOM 753 O O . ASN A 1 97 ? -22.189 6.726 38.830 1.00 92.88 97 ASN A O 1
ATOM 757 N N . THR A 1 98 ? -21.534 7.269 40.910 1.00 95.12 98 THR A N 1
ATOM 758 C CA . THR A 1 98 ? -20.186 7.719 40.532 1.00 95.12 98 THR A CA 1
ATOM 759 C C . THR A 1 98 ? -19.350 6.578 39.955 1.00 95.12 98 THR A C 1
ATOM 761 O O . THR A 1 98 ? -18.721 6.752 38.915 1.00 95.12 98 THR A O 1
ATOM 764 N N . MET A 1 99 ? -19.365 5.388 40.568 1.00 93.25 99 MET A N 1
ATOM 765 C CA . MET A 1 99 ? -18.633 4.221 40.054 1.00 93.25 99 MET A CA 1
ATOM 766 C C . MET A 1 99 ? -19.147 3.789 38.678 1.00 93.25 99 MET A C 1
ATOM 768 O O . MET A 1 99 ? -18.345 3.520 37.786 1.00 93.25 99 MET A O 1
ATOM 772 N N . TYR A 1 100 ? -20.468 3.764 38.482 1.00 95.56 100 TYR A N 1
ATOM 773 C CA . TYR A 1 100 ? -21.057 3.494 37.171 1.00 95.56 100 TYR A CA 1
ATOM 774 C C . TYR A 1 100 ? -20.659 4.555 36.136 1.00 95.56 100 TYR A C 1
ATOM 776 O O . TYR A 1 100 ? -20.263 4.200 35.029 1.00 95.56 100 TYR A O 1
ATOM 784 N N . GLY A 1 101 ? -20.712 5.842 36.499 1.00 95.94 101 GLY A N 1
ATOM 785 C CA . GLY A 1 101 ? -20.297 6.943 35.625 1.00 95.94 101 GLY A CA 1
ATOM 786 C C . GLY A 1 101 ? -18.827 6.849 35.210 1.00 95.94 101 GLY A C 1
ATOM 787 O O . GLY A 1 101 ? -18.515 6.977 34.029 1.00 95.94 101 GLY A O 1
ATOM 788 N N . ASN A 1 102 ? -17.935 6.539 36.152 1.00 96.44 102 ASN A N 1
ATOM 789 C CA . ASN A 1 102 ? -16.517 6.315 35.864 1.00 96.44 102 ASN A CA 1
ATOM 790 C C . ASN A 1 102 ? -16.316 5.119 34.926 1.00 96.44 102 ASN A C 1
ATOM 792 O O . ASN A 1 102 ? -15.631 5.251 33.919 1.00 96.44 102 ASN A O 1
ATOM 796 N N . ASN A 1 103 ? -16.990 3.995 35.187 1.00 95.75 103 ASN A N 1
ATOM 797 C CA . ASN A 1 103 ? -16.907 2.810 34.332 1.00 95.75 103 ASN A CA 1
ATOM 798 C C . ASN A 1 103 ? -17.408 3.105 32.903 1.00 95.75 103 ASN A C 1
ATOM 800 O O . ASN A 1 103 ? -16.764 2.739 31.925 1.00 95.75 103 ASN A O 1
ATOM 804 N N . MET A 1 104 ? -18.513 3.846 32.757 1.00 97.19 104 MET A N 1
ATOM 805 C CA . MET A 1 104 ? -18.988 4.284 31.438 1.00 97.19 104 MET A CA 1
ATOM 806 C C . MET A 1 104 ? -17.978 5.177 30.721 1.00 97.19 104 MET A C 1
ATOM 808 O O . MET A 1 104 ? -17.763 5.009 29.518 1.00 97.19 104 MET A O 1
ATOM 812 N N . ASN A 1 105 ? -17.349 6.109 31.437 1.00 97.38 105 ASN A N 1
ATOM 813 C CA . ASN A 1 105 ? -16.314 6.968 30.870 1.00 97.38 105 ASN A CA 1
ATOM 814 C C . ASN A 1 105 ? -15.107 6.152 30.394 1.00 97.38 105 ASN A C 1
ATOM 816 O O . ASN A 1 105 ? -14.605 6.398 29.298 1.00 97.38 105 ASN A O 1
ATOM 820 N N . ASP A 1 106 ? -14.671 5.162 31.168 1.00 97.19 106 ASP A N 1
ATOM 821 C CA . ASP A 1 106 ? -13.535 4.311 30.814 1.00 97.19 106 ASP A CA 1
ATOM 822 C C . ASP A 1 106 ? -13.842 3.432 29.593 1.00 97.19 106 ASP A C 1
ATOM 824 O O . ASP A 1 106 ? -13.049 3.390 28.650 1.00 97.19 106 ASP A O 1
ATOM 828 N N . LEU A 1 107 ? -15.033 2.825 29.533 1.00 96.75 107 LEU A N 1
ATOM 829 C CA . LEU A 1 107 ? -15.486 2.067 28.359 1.00 96.75 107 LEU A CA 1
ATOM 830 C C . LEU A 1 107 ? -15.580 2.940 27.102 1.00 96.75 107 LEU A C 1
ATOM 832 O O . LEU A 1 107 ? -15.217 2.510 26.007 1.00 96.75 107 LEU A O 1
ATOM 836 N N . THR A 1 108 ? -16.053 4.177 27.256 1.00 96.25 108 THR A N 1
ATOM 837 C CA . THR A 1 108 ? -16.152 5.157 26.166 1.00 96.25 108 THR A CA 1
ATOM 838 C C . THR A 1 108 ? -14.761 5.504 25.635 1.00 96.25 108 THR A C 1
ATOM 840 O O . THR A 1 108 ? -14.524 5.398 24.432 1.00 96.25 108 THR A O 1
ATOM 843 N N . LYS A 1 109 ? -13.807 5.805 26.527 1.00 97.62 109 LYS A N 1
ATOM 844 C CA . LYS A 1 109 ? -12.405 6.059 26.161 1.00 97.62 109 LYS A CA 1
ATOM 845 C C . LYS A 1 109 ? -11.761 4.862 25.467 1.00 97.62 109 LYS A C 1
ATOM 847 O O . LYS A 1 109 ? -11.047 5.043 24.485 1.00 97.62 109 LYS A O 1
ATOM 852 N N . GLN A 1 110 ? -12.014 3.644 25.946 1.00 96.56 110 GLN A N 1
ATOM 853 C CA . GLN A 1 110 ? -11.471 2.429 25.340 1.00 96.56 110 GLN A CA 1
ATOM 854 C C . GLN A 1 110 ? -11.998 2.220 23.914 1.00 96.56 110 GLN A C 1
ATOM 856 O O . GLN A 1 110 ? -11.218 1.927 23.003 1.00 96.56 110 GLN A O 1
ATOM 861 N N . ARG A 1 111 ? -13.305 2.407 23.700 1.00 96.81 111 ARG A N 1
ATOM 862 C CA . ARG A 1 111 ? -13.917 2.369 22.364 1.00 96.81 111 ARG A CA 1
ATOM 863 C C . ARG A 1 111 ? -13.312 3.434 21.450 1.00 96.81 111 ARG A C 1
ATOM 865 O O . ARG A 1 111 ? -12.972 3.122 20.309 1.00 96.81 111 ARG A O 1
ATOM 872 N N . ASP A 1 112 ? -13.160 4.663 21.935 1.00 96.88 112 ASP A N 1
ATOM 873 C CA . ASP A 1 112 ? -12.608 5.769 21.143 1.00 96.88 112 ASP A CA 1
ATOM 874 C C . ASP A 1 112 ? -11.153 5.509 20.763 1.00 96.88 112 ASP A C 1
ATOM 876 O O . ASP A 1 112 ? -10.787 5.645 19.598 1.00 96.88 112 ASP A O 1
ATOM 880 N N . SER A 1 113 ? -10.342 5.034 21.711 1.00 97.19 113 SER A N 1
ATOM 881 C CA . SER A 1 113 ? -8.962 4.623 21.445 1.00 97.19 113 SER A CA 1
ATOM 882 C C . SER A 1 113 ? -8.896 3.511 20.400 1.00 97.19 113 SER A C 1
ATOM 884 O O . SER A 1 113 ? -8.088 3.595 19.481 1.00 97.19 113 SER A O 1
ATOM 886 N N . SER A 1 114 ? -9.757 2.494 20.504 1.00 96.12 114 SER A N 1
ATOM 887 C CA . SER A 1 114 ? -9.788 1.373 19.551 1.00 96.12 114 SER A CA 1
ATOM 888 C C . SER A 1 114 ? -10.228 1.830 18.157 1.00 96.12 114 SER A C 1
ATOM 890 O O . SER A 1 114 ? -9.685 1.399 17.145 1.00 96.12 114 SER A O 1
ATOM 892 N N . THR A 1 115 ? -11.193 2.749 18.096 1.00 96.06 115 THR A N 1
ATOM 893 C CA . THR A 1 115 ? -11.665 3.341 16.838 1.00 96.06 115 THR A CA 1
ATOM 894 C C . THR A 1 115 ? -10.573 4.189 16.187 1.00 96.06 115 THR A C 1
ATOM 896 O O . THR A 1 115 ? -10.388 4.128 14.972 1.00 96.06 115 THR A O 1
ATOM 899 N N . ASN A 1 116 ? -9.830 4.958 16.984 1.00 97.06 116 ASN A N 1
ATOM 900 C CA . ASN A 1 116 ? -8.716 5.769 16.505 1.00 97.06 116 ASN A CA 1
ATOM 901 C C . ASN A 1 116 ? -7.558 4.906 15.993 1.00 97.06 116 ASN A C 1
ATOM 903 O O . ASN A 1 116 ? -7.027 5.204 14.927 1.00 97.06 116 ASN A O 1
ATOM 907 N N . ASP A 1 117 ? -7.210 3.826 16.697 1.00 97.00 117 ASP A N 1
ATOM 908 C CA . ASP A 1 117 ? -6.201 2.862 16.242 1.00 97.00 117 ASP A CA 1
ATOM 909 C C . ASP A 1 117 ? -6.588 2.230 14.896 1.00 97.00 117 ASP A C 1
ATOM 911 O O . ASP A 1 117 ? -5.809 2.247 13.944 1.00 97.00 117 ASP A O 1
ATOM 915 N N . MET A 1 118 ? -7.836 1.772 14.763 1.00 96.81 118 MET A N 1
ATOM 916 C CA . MET A 1 118 ? -8.352 1.233 13.503 1.00 96.81 118 MET A CA 1
ATOM 917 C C . MET A 1 118 ? -8.284 2.269 12.367 1.00 96.81 118 MET A C 1
ATOM 919 O O . MET A 1 118 ? -7.843 1.952 11.263 1.00 96.81 118 MET A O 1
ATOM 923 N N . ASN A 1 119 ? -8.670 3.523 12.630 1.00 96.75 119 ASN A N 1
ATOM 924 C CA . ASN A 1 119 ? -8.578 4.602 11.643 1.00 96.75 119 ASN A CA 1
ATOM 925 C C . ASN A 1 119 ? -7.118 4.891 11.240 1.00 96.75 119 ASN A C 1
ATOM 927 O O . ASN A 1 119 ? -6.847 5.122 10.061 1.00 96.75 119 ASN A O 1
ATOM 931 N N . LEU A 1 120 ? -6.176 4.843 12.188 1.00 97.88 120 LEU A N 1
ATOM 932 C CA . LEU A 1 120 ? -4.745 4.990 11.915 1.00 97.88 120 LEU A CA 1
ATOM 933 C C . LEU A 1 120 ? -4.224 3.835 11.049 1.00 97.88 120 LEU A C 1
ATOM 935 O O . LEU A 1 120 ? -3.511 4.071 10.077 1.00 97.88 120 LEU A O 1
ATOM 939 N N . ARG A 1 121 ? -4.628 2.594 11.341 1.00 97.56 121 ARG A N 1
ATOM 940 C CA . ARG A 1 121 ? -4.288 1.414 10.528 1.00 97.56 121 ARG A CA 1
ATOM 941 C C . ARG A 1 121 ? -4.823 1.536 9.098 1.00 97.56 121 ARG A C 1
ATOM 943 O O . ARG A 1 121 ? -4.098 1.218 8.162 1.00 97.56 121 ARG A O 1
ATOM 950 N N . ILE A 1 122 ? -6.041 2.055 8.912 1.00 97.62 122 ILE A N 1
ATOM 951 C CA . ILE A 1 122 ? -6.604 2.340 7.579 1.00 97.62 122 ILE A CA 1
ATOM 952 C C . ILE A 1 122 ? -5.779 3.406 6.849 1.00 97.62 122 ILE A C 1
ATOM 954 O O . ILE A 1 122 ? -5.470 3.240 5.670 1.00 97.62 122 ILE A O 1
ATOM 958 N N . ALA A 1 123 ? -5.414 4.494 7.532 1.00 97.88 123 ALA A N 1
ATOM 959 C CA . ALA A 1 123 ? -4.591 5.548 6.945 1.00 97.88 123 ALA A CA 1
ATOM 960 C C . ALA A 1 123 ? -3.211 5.021 6.517 1.00 97.88 123 ALA A C 1
ATOM 962 O O . ALA A 1 123 ? -2.766 5.305 5.407 1.00 97.88 123 ALA A O 1
ATOM 963 N N . ASN A 1 124 ? -2.581 4.191 7.352 1.00 97.69 124 ASN A N 1
ATOM 964 C CA . ASN A 1 124 ? -1.310 3.546 7.034 1.00 97.69 124 ASN A CA 1
ATOM 965 C C . ASN A 1 124 ? -1.440 2.588 5.844 1.00 97.69 124 ASN A C 1
ATOM 967 O O . ASN A 1 124 ? -0.616 2.648 4.941 1.00 97.69 124 ASN A O 1
ATOM 971 N N . ALA A 1 125 ? -2.496 1.768 5.788 1.00 97.19 125 ALA A N 1
ATOM 972 C CA . ALA A 1 125 ? -2.736 0.862 4.663 1.00 97.19 125 ALA A CA 1
ATOM 973 C C . ALA A 1 125 ? -2.925 1.615 3.333 1.00 97.19 125 ALA A C 1
ATOM 975 O O . ALA A 1 125 ? -2.443 1.166 2.293 1.00 97.19 125 ALA A O 1
ATOM 976 N N . ARG A 1 126 ? -3.595 2.778 3.360 1.00 97.12 126 ARG A N 1
ATOM 977 C CA . ARG A 1 126 ? -3.706 3.669 2.191 1.00 97.12 126 ARG A CA 1
ATOM 978 C C . ARG A 1 126 ? -2.344 4.207 1.774 1.00 97.12 126 ARG A C 1
ATOM 980 O O . ARG A 1 126 ? -1.968 4.045 0.622 1.00 97.12 126 ARG A O 1
ATOM 987 N N . ALA A 1 127 ? -1.589 4.769 2.717 1.00 97.88 127 ALA A N 1
ATOM 988 C CA . ALA A 1 127 ? -0.264 5.312 2.439 1.00 97.88 127 ALA A CA 1
ATOM 989 C C . ALA A 1 127 ? 0.702 4.239 1.907 1.00 97.88 127 ALA A C 1
ATOM 991 O O . ALA A 1 127 ? 1.480 4.501 0.995 1.00 97.88 127 ALA A O 1
ATOM 992 N N . GLU A 1 128 ? 0.656 3.023 2.446 1.00 96.62 128 GLU A N 1
ATOM 993 C CA . GLU A 1 128 ? 1.452 1.892 1.965 1.00 96.62 128 GLU A CA 1
ATOM 994 C C . GLU A 1 128 ? 1.055 1.494 0.537 1.00 96.62 128 GLU A C 1
ATOM 996 O O . GLU A 1 128 ? 1.925 1.348 -0.321 1.00 96.62 128 GLU A O 1
ATOM 1001 N N . GLY A 1 129 ? -0.249 1.407 0.253 1.00 96.81 129 GLY A N 1
ATOM 1002 C CA . GLY A 1 129 ? -0.761 1.157 -1.097 1.00 96.81 129 GLY A CA 1
ATOM 1003 C C . GLY A 1 129 ? -0.349 2.229 -2.107 1.00 96.81 129 GLY A C 1
ATOM 1004 O O . GLY A 1 129 ? 0.103 1.900 -3.203 1.00 96.81 129 GLY A O 1
ATOM 1005 N N . ASP A 1 130 ? -0.438 3.504 -1.728 1.00 96.25 130 ASP A N 1
ATOM 1006 C CA . ASP A 1 130 ? -0.044 4.636 -2.572 1.00 96.25 130 ASP A CA 1
ATOM 1007 C C . ASP A 1 130 ? 1.464 4.634 -2.859 1.00 96.25 130 ASP A C 1
ATOM 1009 O O . ASP A 1 130 ? 1.886 4.863 -3.996 1.00 96.25 130 ASP A O 1
ATOM 1013 N N . ASN A 1 131 ? 2.289 4.319 -1.855 1.00 97.31 131 ASN A N 1
ATOM 1014 C CA . ASN A 1 131 ? 3.729 4.156 -2.043 1.00 97.31 131 ASN A CA 1
ATOM 1015 C C . ASN A 1 131 ? 4.043 2.981 -2.977 1.00 97.31 131 ASN A C 1
ATOM 1017 O O . ASN A 1 131 ? 4.844 3.141 -3.898 1.00 97.31 131 ASN A O 1
ATOM 1021 N N . ALA A 1 132 ? 3.387 1.831 -2.794 1.00 95.94 132 ALA A N 1
ATOM 1022 C CA . ALA A 1 132 ? 3.559 0.668 -3.662 1.00 95.94 132 ALA A CA 1
ATOM 1023 C C . ALA A 1 132 ? 3.182 0.986 -5.120 1.00 95.94 132 ALA A C 1
ATOM 1025 O O . ALA A 1 132 ? 3.943 0.672 -6.038 1.00 95.94 132 ALA A O 1
ATOM 1026 N N . LEU A 1 133 ? 2.067 1.692 -5.343 1.00 96.38 133 LEU A N 1
ATOM 1027 C CA . LEU A 1 133 ? 1.685 2.198 -6.666 1.00 96.38 133 LEU A CA 1
ATOM 1028 C C . LEU A 1 133 ? 2.734 3.152 -7.242 1.00 96.38 133 LEU A C 1
ATOM 1030 O O . LEU A 1 133 ? 3.076 3.059 -8.421 1.00 96.38 133 LEU A O 1
ATOM 1034 N N . GLY A 1 134 ? 3.276 4.050 -6.419 1.00 95.56 134 GLY A N 1
ATOM 1035 C CA . GLY A 1 134 ? 4.377 4.929 -6.804 1.00 95.56 134 GLY A CA 1
ATOM 1036 C C . GLY A 1 134 ? 5.610 4.148 -7.260 1.00 95.56 134 GLY A C 1
ATOM 1037 O O . GLY A 1 134 ? 6.197 4.469 -8.294 1.00 95.56 134 GLY A O 1
ATOM 1038 N N . THR A 1 135 ? 5.994 3.095 -6.541 1.00 96.06 135 THR A N 1
ATOM 1039 C CA . THR A 1 135 ? 7.110 2.219 -6.922 1.00 96.06 135 THR A CA 1
ATOM 1040 C C . THR A 1 135 ? 6.838 1.480 -8.231 1.00 96.06 135 THR A C 1
ATOM 1042 O O . THR A 1 135 ? 7.710 1.467 -9.098 1.00 96.06 135 THR A O 1
ATOM 1045 N N . ILE A 1 136 ? 5.634 0.924 -8.414 1.00 94.25 136 ILE A N 1
ATOM 1046 C CA . ILE A 1 136 ? 5.222 0.267 -9.667 1.00 94.25 136 ILE A CA 1
ATOM 1047 C C . ILE A 1 136 ? 5.373 1.247 -10.836 1.00 94.25 136 ILE A C 1
ATOM 1049 O O . ILE A 1 136 ? 6.078 0.957 -11.802 1.00 94.25 136 ILE A O 1
ATOM 1053 N N . ARG A 1 137 ? 4.802 2.448 -10.713 1.00 94.31 137 ARG A N 1
ATOM 1054 C CA . ARG A 1 137 ? 4.871 3.493 -11.745 1.00 94.31 137 ARG A CA 1
ATOM 1055 C C . ARG A 1 137 ? 6.299 3.898 -12.084 1.00 94.31 137 ARG A C 1
ATOM 1057 O O . ARG A 1 137 ? 6.627 4.020 -13.259 1.00 94.31 137 ARG A O 1
ATOM 1064 N N . ASN A 1 138 ? 7.153 4.084 -11.079 1.00 95.81 138 ASN A N 1
ATOM 1065 C CA . ASN A 1 138 ? 8.557 4.436 -11.299 1.00 95.81 138 ASN A CA 1
ATOM 1066 C C . ASN A 1 138 ? 9.329 3.314 -12.006 1.00 95.81 138 ASN A C 1
ATOM 1068 O O . ASN A 1 138 ? 10.084 3.589 -12.937 1.00 95.81 138 ASN A O 1
ATOM 1072 N N . ASN A 1 139 ? 9.115 2.056 -11.612 1.00 93.62 139 ASN A N 1
ATOM 1073 C CA . ASN A 1 139 ? 9.748 0.912 -12.268 1.00 93.62 139 ASN A CA 1
ATOM 1074 C C . ASN A 1 139 ? 9.325 0.803 -13.738 1.00 93.62 139 ASN A C 1
ATOM 1076 O O . ASN A 1 139 ? 10.177 0.625 -14.607 1.00 93.62 139 ASN A O 1
ATOM 1080 N N . PHE A 1 140 ? 8.034 0.977 -14.034 1.00 93.44 140 PHE A N 1
ATOM 1081 C CA . PHE A 1 140 ? 7.544 0.986 -15.414 1.00 93.44 140 PHE A CA 1
ATOM 1082 C C . PHE A 1 140 ? 8.066 2.180 -16.215 1.00 93.44 140 PHE A C 1
ATOM 1084 O O . PHE A 1 140 ? 8.450 2.015 -17.370 1.00 93.44 140 PHE A O 1
ATOM 1091 N N . ALA A 1 141 ? 8.147 3.370 -15.615 1.00 93.12 141 ALA A N 1
ATOM 1092 C CA . ALA A 1 141 ? 8.737 4.535 -16.268 1.00 93.12 141 ALA A CA 1
ATOM 1093 C C . ALA A 1 141 ? 10.208 4.290 -16.649 1.00 93.12 141 ALA A C 1
ATOM 1095 O O . ALA A 1 141 ? 10.614 4.627 -17.761 1.00 93.12 141 ALA A O 1
ATOM 1096 N N . LEU A 1 142 ? 10.986 3.648 -15.768 1.00 94.62 142 LEU A N 1
ATOM 1097 C CA . LEU A 1 142 ? 12.368 3.262 -16.054 1.00 94.62 142 LEU A CA 1
ATOM 1098 C C . LEU A 1 142 ? 12.450 2.230 -17.186 1.00 94.62 142 LEU A C 1
ATOM 1100 O O . LEU A 1 142 ? 13.248 2.404 -18.104 1.00 94.62 142 LEU A O 1
ATOM 1104 N N . GLN A 1 143 ? 11.609 1.192 -17.153 1.00 91.88 143 GLN A N 1
ATOM 1105 C CA . GLN A 1 143 ? 11.567 0.170 -18.205 1.00 91.88 143 GLN A CA 1
ATOM 1106 C C . GLN A 1 143 ? 11.190 0.759 -19.568 1.00 91.88 143 GLN A C 1
ATOM 1108 O O . GLN A 1 143 ? 11.819 0.430 -20.572 1.00 91.88 143 GLN A O 1
ATOM 1113 N N . MET A 1 144 ? 10.212 1.668 -19.619 1.00 91.38 144 MET A N 1
ATOM 1114 C CA . MET A 1 144 ? 9.852 2.346 -20.867 1.00 91.38 144 MET A CA 1
ATOM 1115 C C . MET A 1 144 ? 10.980 3.248 -21.374 1.00 91.38 144 MET A C 1
ATOM 1117 O O . MET A 1 144 ? 11.250 3.257 -22.572 1.00 91.38 144 MET A O 1
ATOM 1121 N N . ALA A 1 145 ? 11.670 3.971 -20.486 1.00 93.31 145 ALA A N 1
ATOM 1122 C CA . ALA A 1 145 ? 12.817 4.792 -20.871 1.00 93.31 145 ALA A CA 1
ATOM 1123 C C . ALA A 1 145 ? 13.967 3.945 -21.444 1.00 93.31 145 ALA A C 1
ATOM 1125 O O . ALA A 1 145 ? 14.585 4.336 -22.433 1.00 93.31 145 ALA A O 1
ATOM 1126 N N . GLN A 1 146 ? 14.224 2.768 -20.864 1.00 91.56 146 GLN A N 1
ATOM 1127 C CA . GLN A 1 146 ? 15.207 1.810 -21.378 1.00 91.56 146 GLN A CA 1
ATOM 1128 C C . GLN A 1 146 ? 14.799 1.261 -22.748 1.00 91.56 146 GLN A C 1
ATOM 1130 O O . GLN A 1 146 ? 15.588 1.333 -23.686 1.00 91.56 146 GLN A O 1
ATOM 1135 N N . ALA A 1 147 ? 13.552 0.806 -22.897 1.00 90.12 147 ALA A N 1
ATOM 1136 C CA . ALA A 1 147 ? 13.041 0.306 -24.173 1.00 90.12 147 ALA A CA 1
ATOM 1137 C C . ALA A 1 147 ? 13.116 1.373 -25.280 1.00 90.12 147 ALA A C 1
ATOM 1139 O O . ALA A 1 147 ? 13.456 1.070 -26.423 1.00 90.12 147 ALA A O 1
ATOM 1140 N N . GLN A 1 148 ? 12.839 2.636 -24.942 1.00 89.25 148 GLN A N 1
ATOM 1141 C CA . GLN A 1 148 ? 12.958 3.749 -25.879 1.00 89.25 148 GLN A CA 1
ATOM 1142 C C . GLN A 1 148 ? 14.415 4.019 -26.282 1.00 89.25 148 GLN A C 1
ATOM 1144 O O . GLN A 1 148 ? 14.684 4.294 -27.450 1.00 89.25 148 GLN A O 1
ATOM 1149 N N . ALA A 1 149 ? 15.358 3.938 -25.340 1.00 92.00 149 ALA A N 1
ATOM 1150 C CA . ALA A 1 149 ? 16.778 4.103 -25.637 1.00 92.00 149 ALA A CA 1
ATOM 1151 C C . ALA A 1 149 ? 17.291 2.995 -26.574 1.00 92.00 149 ALA A C 1
ATOM 1153 O O . ALA A 1 149 ? 17.916 3.303 -27.586 1.00 92.00 149 ALA A O 1
ATOM 1154 N N . GLU A 1 150 ? 16.951 1.734 -26.292 1.00 90.31 150 GLU A N 1
ATOM 1155 C CA . GLU A 1 150 ? 17.310 0.582 -27.134 1.00 90.31 150 GLU A CA 1
ATOM 1156 C C . GLU A 1 150 ? 16.724 0.692 -28.548 1.00 90.31 150 GLU A C 1
ATOM 1158 O O . GLU A 1 150 ? 17.383 0.370 -29.539 1.00 90.31 150 GLU A O 1
ATOM 1163 N N . TYR A 1 151 ? 15.483 1.168 -28.661 1.00 89.44 151 TYR A N 1
ATOM 1164 C CA . TYR A 1 151 ? 14.842 1.407 -29.949 1.00 89.44 151 TYR A CA 1
ATOM 1165 C C . TYR A 1 151 ? 15.565 2.487 -30.765 1.00 89.44 151 TYR A C 1
ATOM 1167 O O . TYR A 1 151 ? 15.848 2.278 -31.947 1.00 89.44 151 TYR A O 1
ATOM 1175 N N . ASN A 1 152 ? 15.913 3.611 -30.134 1.00 88.81 152 ASN A N 1
ATOM 1176 C CA . ASN A 1 152 ? 16.649 4.694 -30.788 1.00 88.81 152 ASN A CA 1
ATOM 1177 C C . ASN A 1 152 ? 18.041 4.240 -31.258 1.00 88.81 152 ASN A C 1
ATOM 1179 O O . ASN A 1 152 ? 18.481 4.635 -32.336 1.00 88.81 152 ASN A O 1
ATOM 1183 N N . GLU A 1 153 ? 18.721 3.396 -30.478 1.00 90.12 153 GLU A N 1
ATOM 1184 C CA . GLU A 1 153 ? 20.029 2.839 -30.837 1.00 90.12 153 GLU A CA 1
ATOM 1185 C C . GLU A 1 153 ? 19.928 1.928 -32.071 1.00 90.12 153 GLU A C 1
ATOM 1187 O O . GLU A 1 153 ? 20.661 2.113 -33.043 1.00 90.12 153 GLU A O 1
ATOM 1192 N N . ARG A 1 154 ? 18.936 1.026 -32.104 1.00 88.94 154 ARG A N 1
ATOM 1193 C CA . ARG A 1 154 ? 18.678 0.159 -33.270 1.00 88.94 154 ARG A CA 1
ATOM 1194 C C . ARG A 1 154 ? 18.298 0.939 -34.527 1.00 88.94 154 ARG A C 1
ATOM 1196 O O . ARG A 1 154 ? 18.690 0.552 -35.627 1.00 88.94 154 ARG A O 1
ATOM 1203 N N . LEU A 1 155 ? 17.535 2.023 -34.382 1.00 87.06 155 LEU A N 1
ATOM 1204 C CA . LEU A 1 155 ? 17.218 2.920 -35.495 1.00 87.06 155 LEU A CA 1
ATOM 1205 C C . LEU A 1 155 ? 18.482 3.565 -36.069 1.00 87.06 155 LEU A C 1
ATOM 1207 O O . LEU A 1 155 ? 18.684 3.522 -37.282 1.00 87.06 155 LEU A O 1
ATOM 1211 N N . ALA A 1 156 ? 19.348 4.110 -35.211 1.00 88.62 156 ALA A N 1
ATOM 1212 C CA . ALA A 1 156 ? 20.598 4.733 -35.639 1.00 88.62 156 ALA A CA 1
ATOM 1213 C C . ALA A 1 156 ? 21.526 3.732 -36.354 1.00 88.62 156 ALA A C 1
ATOM 1215 O O . ALA A 1 156 ? 22.130 4.061 -37.378 1.00 88.62 156 ALA A O 1
ATOM 1216 N N . GLU A 1 157 ? 21.606 2.489 -35.868 1.00 86.75 157 GLU A N 1
ATOM 1217 C CA . GLU A 1 157 ? 22.360 1.416 -36.530 1.00 86.75 157 GLU A CA 1
ATOM 1218 C C . GLU A 1 157 ? 21.793 1.062 -37.912 1.00 86.75 157 GLU A C 1
ATOM 1220 O O . GLU A 1 157 ? 22.553 0.902 -38.873 1.00 86.75 157 GLU A O 1
ATOM 1225 N N . ALA A 1 158 ? 20.466 0.972 -38.034 1.00 86.75 158 ALA A N 1
ATOM 1226 C CA . ALA A 1 158 ? 19.803 0.697 -39.306 1.00 86.75 158 ALA A CA 1
ATOM 1227 C C . ALA A 1 158 ? 20.021 1.835 -40.320 1.00 86.75 158 ALA A C 1
ATOM 1229 O O . ALA A 1 158 ? 20.269 1.579 -41.502 1.00 86.75 158 ALA A O 1
ATOM 1230 N N . GLU A 1 159 ? 19.979 3.092 -39.870 1.00 85.19 159 GLU A N 1
ATOM 1231 C CA . GLU A 1 159 ? 20.282 4.260 -40.702 1.00 85.19 159 GLU A CA 1
ATOM 1232 C C . GLU A 1 159 ? 21.738 4.268 -41.175 1.00 85.19 159 GLU A C 1
ATOM 1234 O O . GLU A 1 159 ? 22.003 4.538 -42.350 1.00 85.19 159 GLU A O 1
ATOM 1239 N N . LEU A 1 160 ? 22.682 3.926 -40.295 1.00 87.88 160 LEU A N 1
ATOM 1240 C CA . LEU A 1 160 ? 24.093 3.820 -40.653 1.00 87.88 160 LEU A CA 1
ATOM 1241 C C . LEU A 1 160 ? 24.326 2.713 -41.690 1.00 87.88 160 LEU A C 1
ATOM 1243 O O . LEU A 1 160 ? 25.001 2.936 -42.695 1.00 87.88 160 LEU A O 1
ATOM 1247 N N . GLN A 1 161 ? 23.739 1.531 -41.489 1.00 85.38 161 GLN A N 1
ATOM 1248 C CA . GLN A 1 161 ? 23.833 0.432 -42.457 1.00 85.38 161 GLN A CA 1
ATOM 1249 C C . GLN A 1 161 ? 23.222 0.802 -43.805 1.00 85.38 161 GLN A C 1
ATOM 1251 O O . GLN A 1 161 ? 23.781 0.460 -44.851 1.00 85.38 161 GLN A O 1
ATOM 1256 N N . ARG A 1 162 ? 22.121 1.558 -43.798 1.00 84.44 162 ARG A N 1
ATOM 1257 C CA . ARG A 1 162 ? 21.532 2.096 -45.021 1.00 84.44 162 ARG A CA 1
ATOM 1258 C C . ARG A 1 162 ? 22.503 3.027 -45.753 1.00 84.44 162 ARG A C 1
ATOM 1260 O O . ARG A 1 162 ? 22.653 2.880 -46.963 1.00 84.44 162 ARG A O 1
ATOM 1267 N N . GLN A 1 163 ? 23.176 3.938 -45.050 1.00 87.31 163 GLN A N 1
ATOM 1268 C CA . GLN A 1 163 ? 24.169 4.830 -45.664 1.00 87.31 163 GLN A CA 1
ATOM 1269 C C . GLN A 1 163 ? 25.350 4.056 -46.262 1.00 87.31 163 GLN A C 1
ATOM 1271 O O . GLN A 1 163 ? 25.758 4.341 -47.387 1.00 87.31 163 GLN A O 1
ATOM 1276 N N . ILE A 1 164 ? 25.864 3.045 -45.552 1.00 87.06 164 ILE A N 1
ATOM 1277 C CA . ILE A 1 164 ? 26.952 2.186 -46.048 1.00 87.06 164 ILE A CA 1
ATOM 1278 C C . ILE A 1 164 ? 26.524 1.464 -47.331 1.00 87.06 164 ILE A C 1
ATOM 1280 O O . ILE A 1 164 ? 27.255 1.479 -48.320 1.00 87.06 164 ILE A O 1
ATOM 1284 N N . TRP A 1 165 ? 25.322 0.884 -47.341 1.00 79.75 165 TRP A N 1
ATOM 1285 C CA . TRP A 1 165 ? 24.785 0.191 -48.513 1.00 79.75 165 TRP A CA 1
ATOM 1286 C C . TRP A 1 165 ? 24.609 1.124 -49.721 1.00 79.75 165 TRP A C 1
ATOM 1288 O O . TRP A 1 165 ? 24.906 0.739 -50.854 1.00 79.75 165 TRP A O 1
ATOM 1298 N N . GLU A 1 166 ? 24.149 2.359 -49.498 1.00 84.38 166 GLU A N 1
ATOM 1299 C CA . GLU A 1 166 ? 24.006 3.366 -50.557 1.00 84.38 166 GLU A CA 1
ATOM 1300 C C . GLU A 1 166 ? 25.369 3.806 -51.116 1.00 84.38 166 GLU A C 1
ATOM 1302 O O . GLU A 1 166 ? 25.534 3.875 -52.337 1.00 84.38 166 GLU A O 1
ATOM 1307 N N . ALA A 1 167 ? 26.364 4.017 -50.251 1.00 87.69 167 ALA A N 1
ATOM 1308 C CA . ALA A 1 167 ? 27.720 4.377 -50.659 1.00 87.69 167 ALA A CA 1
ATOM 1309 C C . ALA A 1 167 ? 28.408 3.263 -51.472 1.00 87.69 167 ALA A C 1
ATOM 1311 O O . ALA A 1 167 ? 29.075 3.540 -52.471 1.00 87.69 167 ALA A O 1
ATOM 1312 N N . GLU A 1 168 ? 28.226 1.998 -51.084 1.00 85.31 168 GLU A N 1
ATOM 1313 C CA . GLU A 1 168 ? 28.802 0.846 -51.789 1.00 85.31 168 GLU A CA 1
ATOM 1314 C C . GLU A 1 168 ? 28.195 0.677 -53.193 1.00 85.31 168 GLU A C 1
ATOM 1316 O O . GLU A 1 168 ? 28.921 0.510 -54.177 1.00 85.31 168 GLU A O 1
ATOM 1321 N N . GLN A 1 169 ? 26.874 0.850 -53.314 1.00 86.06 169 GLN A N 1
ATOM 1322 C CA . GLN A 1 169 ? 26.168 0.893 -54.601 1.00 86.06 169 GLN A 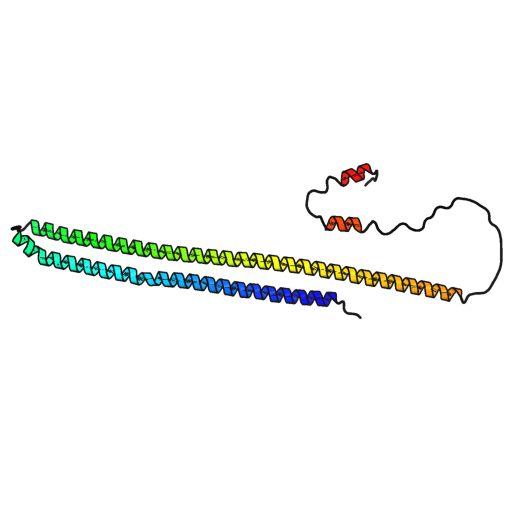CA 1
ATOM 1323 C C . GLN A 1 169 ? 26.685 2.008 -55.517 1.00 86.06 169 GLN A C 1
ATOM 1325 O O . GLN A 1 169 ? 26.811 1.824 -56.732 1.00 86.06 169 GLN A O 1
ATOM 1330 N N . GLU A 1 170 ? 26.960 3.186 -54.961 1.00 83.19 170 GLU A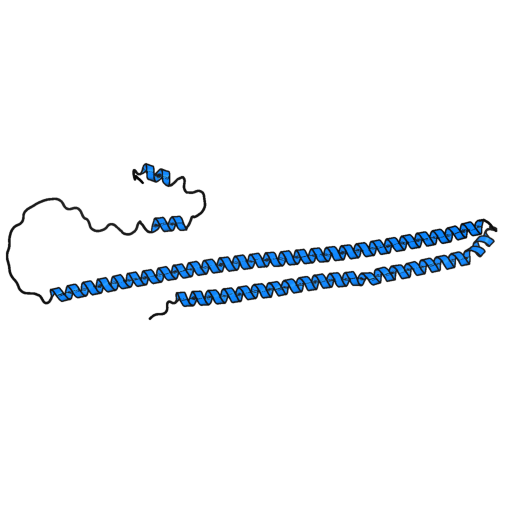 N 1
ATOM 1331 C CA . GLU A 1 170 ? 27.456 4.323 -55.730 1.00 83.19 170 GLU A CA 1
ATOM 1332 C C . GLU A 1 170 ? 28.902 4.113 -56.195 1.00 83.19 170 GLU A C 1
ATOM 1334 O O . GLU A 1 170 ? 29.211 4.343 -57.369 1.00 83.19 170 GLU A O 1
ATOM 1339 N N . ALA A 1 171 ? 29.765 3.575 -55.329 1.00 83.81 171 ALA A N 1
ATOM 1340 C CA . ALA A 1 171 ? 31.129 3.193 -55.684 1.00 83.81 171 ALA A CA 1
ATOM 1341 C C . ALA A 1 171 ? 31.161 2.134 -56.802 1.00 83.81 171 ALA A C 1
ATOM 1343 O O . ALA A 1 171 ? 31.974 2.220 -57.731 1.00 83.81 171 ALA A O 1
ATOM 1344 N N . GLU A 1 172 ? 30.252 1.157 -56.763 1.00 82.62 172 GLU A N 1
ATOM 1345 C CA . GLU A 1 172 ? 30.141 0.133 -57.800 1.00 82.62 172 GLU A CA 1
ATOM 1346 C C . GLU A 1 172 ? 29.642 0.709 -59.133 1.00 82.62 172 GLU A C 1
ATOM 1348 O O . GLU A 1 172 ? 30.212 0.408 -60.188 1.00 82.62 172 GLU A O 1
ATOM 1353 N N . ARG A 1 173 ? 28.662 1.625 -59.113 1.00 82.94 173 ARG A N 1
ATOM 1354 C CA . ARG A 1 173 ? 28.238 2.351 -60.326 1.00 82.94 173 ARG A CA 1
ATOM 1355 C C . ARG A 1 173 ? 29.367 3.175 -60.929 1.00 82.94 173 ARG A C 1
ATOM 1357 O O . ARG A 1 173 ? 29.523 3.167 -62.149 1.00 82.94 173 ARG A O 1
ATOM 1364 N N . GLN A 1 174 ? 30.163 3.860 -60.109 1.00 84.75 174 GLN A N 1
ATOM 1365 C CA . GLN A 1 174 ? 31.316 4.626 -60.587 1.00 84.75 174 GLN A CA 1
ATOM 1366 C C . GLN A 1 174 ? 32.372 3.711 -61.220 1.00 84.75 174 GLN A C 1
ATOM 1368 O O . GLN A 1 174 ? 32.865 4.011 -62.310 1.00 84.75 174 GLN A O 1
ATOM 1373 N N . ARG A 1 175 ? 32.667 2.553 -60.607 1.00 81.00 175 ARG A N 1
ATOM 1374 C CA . ARG A 1 175 ? 33.554 1.532 -61.195 1.00 81.00 175 ARG A CA 1
ATOM 1375 C C . ARG A 1 175 ? 33.023 0.998 -62.524 1.00 81.00 175 ARG A C 1
ATOM 1377 O O . ARG A 1 175 ? 33.783 0.925 -63.489 1.00 81.00 175 ARG A O 1
ATOM 1384 N N . ALA A 1 176 ? 31.739 0.660 -62.599 1.00 80.44 176 ALA A N 1
ATOM 1385 C CA . ALA A 1 176 ? 31.113 0.166 -63.822 1.00 80.44 176 ALA A CA 1
ATOM 1386 C C . ALA A 1 176 ? 31.104 1.231 -64.935 1.00 80.44 176 ALA A C 1
ATOM 1388 O O . ALA A 1 176 ? 31.424 0.927 -66.086 1.00 80.44 176 ALA A O 1
ATOM 1389 N N . ALA A 1 177 ? 30.807 2.490 -64.600 1.00 79.38 177 ALA A N 1
ATOM 1390 C CA . ALA A 1 177 ? 30.839 3.607 -65.540 1.00 79.38 177 ALA A CA 1
ATOM 1391 C C . ALA A 1 177 ? 32.260 3.885 -66.058 1.00 79.38 177 ALA A C 1
ATOM 1393 O O . ALA A 1 177 ? 32.451 4.051 -67.264 1.00 79.38 177 ALA A O 1
ATOM 1394 N N . ALA A 1 178 ? 33.267 3.865 -65.179 1.00 78.12 178 ALA A N 1
ATOM 1395 C CA . ALA A 1 178 ? 34.670 4.007 -65.561 1.00 78.12 178 ALA A CA 1
ATOM 1396 C C . ALA A 1 178 ? 35.140 2.850 -66.461 1.00 78.12 178 ALA A C 1
ATOM 1398 O O . ALA A 1 178 ? 35.802 3.082 -67.474 1.00 78.12 178 ALA A O 1
ATOM 1399 N N . ALA A 1 179 ? 34.742 1.609 -66.155 1.00 77.12 179 ALA A N 1
ATOM 1400 C CA . ALA A 1 179 ? 35.032 0.444 -66.989 1.00 77.12 179 ALA A CA 1
ATOM 1401 C C . ALA A 1 179 ? 34.363 0.538 -68.374 1.00 77.12 179 ALA A C 1
ATOM 1403 O O . ALA A 1 179 ? 35.005 0.270 -69.391 1.00 77.12 179 ALA A O 1
ATOM 1404 N N . ALA A 1 180 ? 33.104 0.983 -68.441 1.00 75.75 180 ALA A N 1
ATOM 1405 C CA . ALA A 1 180 ? 32.393 1.198 -69.700 1.00 75.75 180 ALA A CA 1
ATOM 1406 C C . ALA A 1 180 ? 33.008 2.339 -70.532 1.00 75.75 180 ALA A C 1
ATOM 1408 O O . ALA A 1 180 ? 33.138 2.215 -71.752 1.00 75.75 180 ALA A O 1
ATOM 1409 N N . ALA A 1 181 ? 33.441 3.431 -69.895 1.00 74.75 181 ALA A N 1
ATOM 1410 C CA . ALA A 1 181 ? 34.159 4.519 -70.558 1.00 74.75 181 ALA A CA 1
ATOM 1411 C C . ALA A 1 181 ? 35.512 4.050 -71.125 1.00 74.75 181 ALA A C 1
ATOM 1413 O O . ALA A 1 181 ? 35.832 4.346 -72.278 1.00 74.75 181 ALA A O 1
ATOM 1414 N N . ALA A 1 182 ? 36.267 3.249 -70.366 1.00 73.38 182 ALA A N 1
ATOM 1415 C CA . ALA A 1 182 ? 37.523 2.650 -70.820 1.00 73.38 182 ALA A CA 1
ATOM 1416 C C . ALA A 1 182 ? 37.326 1.628 -71.958 1.00 73.38 182 ALA A C 1
ATOM 1418 O O . ALA A 1 182 ? 38.170 1.508 -72.846 1.00 73.38 182 ALA A O 1
ATOM 1419 N N . ALA A 1 183 ? 36.212 0.891 -71.973 1.00 69.50 183 ALA A N 1
ATOM 1420 C CA . ALA A 1 183 ? 35.862 0.004 -73.083 1.00 69.50 183 ALA A CA 1
ATOM 1421 C C . ALA A 1 183 ? 35.494 0.793 -74.354 1.00 69.50 183 ALA A C 1
ATOM 1423 O O . ALA A 1 183 ? 35.898 0.428 -75.459 1.00 69.50 183 ALA A O 1
ATOM 1424 N N . ARG A 1 184 ? 34.783 1.919 -74.207 1.00 65.81 184 ARG A N 1
ATOM 1425 C CA . ARG A 1 184 ? 34.410 2.802 -75.323 1.00 65.81 184 ARG A CA 1
ATOM 1426 C C . ARG A 1 184 ? 35.619 3.470 -75.976 1.00 65.81 184 ARG A C 1
ATOM 1428 O O . ARG A 1 184 ? 35.720 3.431 -77.201 1.00 65.81 184 ARG A O 1
ATOM 1435 N N . SER A 1 185 ? 36.563 3.995 -75.195 1.00 62.16 185 SER A N 1
ATOM 1436 C CA . SER A 1 185 ? 37.793 4.605 -75.728 1.00 62.16 185 SER A CA 1
ATOM 1437 C C . SER A 1 185 ? 38.698 3.602 -76.458 1.00 62.16 185 SER A C 1
ATOM 1439 O O . SER A 1 185 ? 39.375 3.961 -77.422 1.00 62.16 185 SER A O 1
ATOM 1441 N N . ARG A 1 186 ? 38.661 2.323 -76.062 1.00 56.19 186 ARG A N 1
ATOM 1442 C CA . ARG A 1 186 ? 39.339 1.222 -76.768 1.00 56.19 186 ARG A CA 1
ATOM 1443 C C . ARG A 1 186 ? 38.694 0.862 -78.109 1.00 56.19 186 ARG A C 1
ATOM 1445 O O . ARG A 1 186 ? 39.392 0.406 -79.006 1.00 56.19 186 ARG A O 1
ATOM 1452 N N . SER A 1 187 ? 37.389 1.074 -78.272 1.00 53.28 187 SER A N 1
ATOM 1453 C CA . SER A 1 187 ? 36.698 0.812 -79.544 1.00 53.28 187 SER A CA 1
ATOM 1454 C C . SER A 1 187 ? 36.901 1.932 -80.575 1.00 53.28 187 SER A C 1
ATOM 1456 O O . SER A 1 187 ? 37.075 1.644 -81.760 1.00 53.28 187 SER A O 1
ATOM 1458 N N . SER A 1 188 ? 36.980 3.196 -80.133 1.00 52.06 188 SER A N 1
ATOM 1459 C CA . SER A 1 188 ? 37.165 4.363 -81.011 1.00 52.06 188 SER A CA 1
ATOM 1460 C C . SER A 1 188 ? 38.583 4.507 -81.569 1.00 52.06 188 SER A C 1
ATOM 1462 O O . SER A 1 188 ? 38.776 5.183 -82.575 1.00 52.06 188 SER A O 1
ATOM 1464 N N . SER A 1 189 ? 39.587 3.876 -80.954 1.00 49.28 189 SER A N 1
ATOM 1465 C CA . SER A 1 189 ? 40.955 3.851 -81.489 1.00 49.28 189 SER A CA 1
ATOM 1466 C C . SER A 1 189 ? 41.168 2.789 -82.576 1.00 49.28 189 SER A C 1
ATOM 1468 O O . SER A 1 189 ? 42.184 2.833 -83.267 1.00 49.28 189 SER A O 1
ATOM 1470 N N . SER A 1 190 ? 40.215 1.868 -82.784 1.00 46.56 190 SER A N 1
ATOM 1471 C CA . SER A 1 190 ? 40.340 0.799 -83.790 1.00 46.56 190 SER A CA 1
ATOM 1472 C C . SER A 1 190 ? 39.747 1.135 -85.168 1.00 46.56 190 SER A C 1
ATOM 1474 O O . SER A 1 190 ? 40.004 0.413 -86.126 1.00 46.56 190 SER A O 1
ATOM 1476 N N . SER A 1 191 ? 39.015 2.248 -85.321 1.00 44.47 191 SER A N 1
ATOM 1477 C CA . SER A 1 191 ? 38.359 2.623 -86.590 1.00 44.47 191 SER A CA 1
ATOM 1478 C C . SER A 1 191 ? 39.006 3.803 -87.334 1.00 44.47 191 SER A C 1
ATOM 1480 O O . SER A 1 191 ? 38.412 4.343 -88.264 1.00 44.47 191 SER A O 1
ATOM 1482 N N . GLY A 1 192 ? 40.214 4.225 -86.947 1.00 44.62 192 GLY A N 1
ATOM 1483 C CA . GLY A 1 192 ? 40.851 5.451 -87.450 1.00 44.62 192 GLY A CA 1
ATOM 1484 C C . GLY A 1 192 ? 42.307 5.291 -87.887 1.00 44.62 192 GLY A C 1
ATOM 1485 O O . GLY A 1 192 ? 43.103 6.202 -87.693 1.00 44.62 192 GLY A O 1
ATOM 1486 N N . SER A 1 193 ? 42.705 4.146 -88.446 1.00 43.66 193 SER A N 1
ATOM 1487 C CA . SER A 1 193 ? 44.046 3.985 -89.025 1.00 43.66 193 SER A CA 1
ATOM 1488 C C . SER A 1 193 ? 44.127 4.568 -90.444 1.00 43.66 193 SER A C 1
ATOM 1490 O O . SER A 1 193 ? 43.948 3.843 -91.420 1.00 43.66 193 SER A O 1
ATOM 1492 N N . LYS A 1 194 ? 44.473 5.857 -90.582 1.00 38.66 194 LYS A N 1
ATOM 1493 C CA . LYS A 1 194 ? 45.159 6.375 -91.785 1.00 38.66 194 LYS A CA 1
ATOM 1494 C C . LYS A 1 194 ? 46.324 7.306 -91.409 1.00 38.66 194 LYS A C 1
ATOM 1496 O O . LYS A 1 194 ? 46.140 8.369 -90.833 1.00 38.66 194 LYS A O 1
ATOM 1501 N N . LYS A 1 195 ? 47.525 6.822 -91.752 1.00 43.66 195 LYS A N 1
ATOM 1502 C CA . LYS A 1 195 ? 48.876 7.416 -91.701 1.00 43.66 195 LYS A CA 1
ATOM 1503 C C . LYS A 1 195 ? 48.980 8.853 -92.242 1.00 43.66 195 LYS A C 1
ATOM 1505 O O . LYS A 1 195 ? 48.457 9.108 -93.319 1.00 43.66 195 LYS A O 1
ATOM 1510 N N . SER A 1 196 ? 49.832 9.673 -91.609 1.00 35.66 196 SER A N 1
ATOM 1511 C CA . SER A 1 196 ? 50.910 10.482 -92.238 1.00 35.66 196 SER A CA 1
ATOM 1512 C C . SER A 1 196 ? 51.673 11.248 -91.133 1.00 35.66 196 SER A C 1
ATOM 1514 O O . SER A 1 196 ? 51.098 12.124 -90.507 1.00 35.66 196 SER A O 1
ATOM 1516 N N . SER A 1 197 ? 52.832 10.780 -90.648 1.00 40.50 197 SER A N 1
ATOM 1517 C CA . SER A 1 197 ? 54.207 11.099 -91.104 1.00 40.50 197 SER A CA 1
ATOM 1518 C C . SER A 1 197 ? 54.584 12.590 -91.047 1.00 40.50 197 SER A C 1
ATOM 1520 O O . SER A 1 197 ? 54.104 13.362 -91.871 1.00 40.50 197 SER A O 1
ATOM 1522 N N . GLY A 1 198 ? 55.507 12.959 -90.140 1.00 34.88 198 GLY A N 1
ATOM 1523 C CA . GLY A 1 198 ? 56.151 14.283 -90.113 1.00 34.88 198 GLY A CA 1
ATOM 1524 C C . GLY A 1 198 ? 56.899 14.649 -88.817 1.00 34.88 198 GLY A C 1
ATOM 1525 O O . GLY A 1 198 ? 56.435 15.497 -88.069 1.00 34.88 198 GLY A O 1
ATOM 1526 N N . ASN A 1 199 ? 58.047 14.004 -88.577 1.00 42.06 199 ASN A N 1
ATOM 1527 C CA . ASN A 1 199 ? 59.157 14.370 -87.661 1.00 42.06 199 ASN A CA 1
ATOM 1528 C C . ASN A 1 199 ? 59.659 15.826 -87.898 1.00 42.06 199 ASN A C 1
ATOM 1530 O O . ASN A 1 199 ? 59.495 16.308 -89.013 1.00 42.06 199 ASN A O 1
ATOM 1534 N N . ASN A 1 200 ? 60.304 16.626 -87.027 1.00 43.41 200 ASN A N 1
ATOM 1535 C CA . ASN A 1 200 ? 61.226 16.534 -85.868 1.00 43.41 200 ASN A CA 1
ATOM 1536 C C . ASN A 1 200 ? 61.133 17.911 -85.117 1.00 43.41 200 ASN A C 1
ATOM 1538 O O . ASN A 1 200 ? 60.647 18.865 -85.712 1.00 43.41 200 ASN A O 1
ATOM 1542 N N . ASN A 1 201 ? 61.583 18.190 -83.885 1.00 37.31 201 ASN A N 1
ATOM 1543 C CA . ASN A 1 201 ? 62.828 17.805 -83.222 1.00 37.31 201 ASN A CA 1
ATOM 1544 C C . ASN A 1 201 ? 62.782 18.150 -81.714 1.00 37.31 201 ASN A C 1
ATOM 1546 O O . ASN A 1 201 ? 62.189 19.150 -81.311 1.00 37.31 201 ASN A O 1
ATOM 1550 N N . SER A 1 202 ? 63.465 17.338 -80.907 1.00 36.69 202 SER A N 1
ATOM 1551 C CA . SER A 1 202 ? 63.645 17.465 -79.457 1.00 36.69 202 SER A CA 1
ATOM 1552 C C . SER A 1 202 ? 64.929 18.210 -79.078 1.00 36.69 202 SER A C 1
ATOM 1554 O O . SER A 1 202 ? 65.934 18.020 -79.758 1.00 36.69 202 SER A O 1
ATOM 1556 N N . ALA A 1 203 ? 64.933 18.895 -77.929 1.00 34.69 203 ALA A N 1
ATOM 1557 C CA . ALA A 1 203 ? 65.946 18.773 -76.858 1.00 34.69 203 ALA A CA 1
ATOM 1558 C C . ALA A 1 203 ? 65.630 19.803 -75.752 1.00 34.69 203 ALA A C 1
ATOM 1560 O O . ALA A 1 203 ? 65.610 20.996 -76.020 1.00 34.69 203 ALA A O 1
ATOM 1561 N N . SER A 1 204 ? 65.249 19.349 -74.547 1.00 31.78 204 SER A N 1
ATOM 1562 C CA . SER A 1 204 ? 66.129 19.271 -73.352 1.00 31.78 204 SER A CA 1
ATOM 1563 C C . SER A 1 204 ? 65.959 20.530 -72.483 1.00 31.78 204 SER A C 1
ATOM 1565 O O . SER A 1 204 ? 66.002 21.626 -73.010 1.00 31.78 204 SER A O 1
ATOM 1567 N N . SER A 1 205 ? 65.752 20.535 -71.167 1.00 31.20 205 SER A N 1
ATOM 1568 C CA . SER A 1 205 ? 65.883 19.567 -70.069 1.00 31.20 205 SER A CA 1
ATOM 1569 C C . SER A 1 205 ? 65.269 20.222 -68.822 1.00 31.20 205 SER A C 1
ATOM 1571 O O . SER A 1 205 ? 65.437 21.428 -68.651 1.00 31.20 205 SER A O 1
ATOM 1573 N N . GLY A 1 206 ? 64.663 19.459 -67.909 1.00 29.88 206 GLY A N 1
ATOM 1574 C CA . GLY A 1 206 ? 64.285 20.006 -66.601 1.00 29.88 206 GLY A CA 1
ATOM 1575 C C . GLY A 1 206 ? 63.452 19.069 -65.733 1.00 29.88 206 GLY A C 1
ATOM 1576 O O . GLY A 1 206 ? 62.248 19.242 -65.636 1.00 29.88 206 GLY A O 1
ATOM 1577 N N . THR A 1 207 ? 64.127 18.092 -65.122 1.00 29.56 207 THR A N 1
ATOM 1578 C CA . THR A 1 207 ? 63.810 17.449 -63.828 1.00 29.56 207 THR A CA 1
ATOM 1579 C C . THR A 1 207 ? 62.398 16.897 -63.582 1.00 29.56 207 THR A C 1
ATOM 1581 O O . THR A 1 207 ? 61.443 17.615 -63.308 1.00 29.56 207 THR A O 1
ATOM 1584 N N . ALA A 1 208 ? 62.331 15.566 -63.548 1.00 32.19 208 ALA A N 1
ATOM 1585 C CA . ALA A 1 208 ? 61.229 14.775 -63.027 1.00 32.19 208 ALA A CA 1
ATOM 1586 C C . ALA A 1 208 ? 61.023 14.968 -61.516 1.00 32.19 208 ALA A C 1
ATOM 1588 O O . ALA A 1 208 ? 61.964 14.763 -60.753 1.00 32.19 208 ALA A O 1
ATOM 1589 N N . THR A 1 209 ? 59.777 15.176 -61.089 1.00 29.19 209 THR A N 1
ATOM 1590 C CA . THR A 1 209 ? 59.252 14.617 -59.834 1.00 29.19 209 THR A CA 1
ATOM 1591 C C . THR A 1 209 ? 57.755 14.324 -59.964 1.00 29.19 209 THR A C 1
ATOM 1593 O O . THR A 1 209 ? 56.968 15.114 -60.475 1.00 29.19 209 THR A O 1
ATOM 1596 N N . LYS A 1 210 ? 57.412 13.106 -59.541 1.00 35.25 210 LYS A N 1
ATOM 1597 C CA . LYS A 1 210 ? 56.104 12.445 -59.541 1.00 35.25 210 LYS A CA 1
ATOM 1598 C C . LYS A 1 210 ? 54.992 13.331 -58.962 1.00 35.25 210 LYS A C 1
ATOM 1600 O O . LYS A 1 210 ? 55.019 13.616 -57.772 1.00 35.25 210 LYS A O 1
ATOM 1605 N N . ASN A 1 211 ? 53.986 13.647 -59.771 1.00 34.19 211 ASN A N 1
ATOM 1606 C CA . ASN A 1 211 ? 52.679 14.117 -59.312 1.00 34.19 211 ASN A CA 1
ATOM 1607 C C . ASN A 1 211 ? 51.620 13.140 -59.817 1.00 34.19 211 ASN A C 1
ATOM 1609 O O . ASN A 1 211 ? 50.897 13.421 -60.759 1.00 34.19 211 ASN A O 1
ATOM 1613 N N . ASP A 1 212 ? 51.589 11.965 -59.207 1.00 39.66 212 ASP A N 1
ATOM 1614 C CA . ASP A 1 212 ? 50.432 11.083 -59.214 1.00 39.66 212 ASP A CA 1
ATOM 1615 C C . ASP A 1 212 ? 50.502 10.293 -57.911 1.00 39.66 212 ASP A C 1
ATOM 1617 O O . ASP A 1 212 ? 51.513 9.644 -57.639 1.00 39.66 212 ASP A O 1
ATOM 1621 N N . GLN A 1 213 ? 49.414 10.358 -57.140 1.00 39.38 213 GLN A N 1
ATOM 1622 C CA . GLN A 1 213 ? 49.155 9.677 -55.863 1.00 39.38 213 GLN A CA 1
ATOM 1623 C C . GLN A 1 213 ? 49.484 10.470 -54.588 1.00 39.38 213 GLN A C 1
ATOM 1625 O O . GLN A 1 213 ? 50.516 10.259 -53.966 1.00 39.38 213 GLN A O 1
ATOM 1630 N N . TYR A 1 214 ? 48.516 11.270 -54.126 1.00 32.22 214 TYR A N 1
ATOM 1631 C CA . TYR A 1 214 ? 48.260 11.460 -52.693 1.00 32.22 214 TYR A CA 1
ATOM 1632 C C . TYR A 1 214 ? 46.741 11.427 -52.424 1.00 32.22 214 TYR A C 1
ATOM 1634 O O . TYR A 1 214 ? 46.023 12.410 -52.559 1.00 32.22 214 TYR A O 1
ATOM 1642 N N . THR A 1 215 ? 46.265 10.206 -52.161 1.00 39.28 215 THR A N 1
ATOM 1643 C CA . THR A 1 215 ? 45.346 9.812 -51.072 1.00 39.28 215 THR A CA 1
ATOM 1644 C C . THR A 1 215 ? 44.236 10.777 -50.621 1.00 39.28 215 THR A C 1
ATOM 1646 O O . THR A 1 215 ? 44.400 11.545 -49.679 1.00 39.28 215 THR A O 1
ATOM 1649 N N . TYR A 1 216 ? 43.024 10.563 -51.147 1.00 33.28 216 TYR A N 1
ATOM 1650 C CA . TYR A 1 216 ? 41.741 10.900 -50.502 1.00 33.28 216 TYR A CA 1
ATOM 1651 C C . TYR A 1 216 ? 41.485 10.002 -49.269 1.00 33.28 216 TYR A C 1
ATOM 1653 O O . TYR A 1 216 ? 40.558 9.192 -49.265 1.00 33.28 216 TYR A O 1
ATOM 1661 N N . LYS A 1 217 ? 42.345 10.053 -48.243 1.00 38.59 217 LYS A N 1
ATOM 1662 C CA . LYS A 1 217 ? 42.177 9.209 -47.043 1.00 38.59 217 LYS A CA 1
ATOM 1663 C C . LYS A 1 217 ? 42.257 9.904 -45.687 1.00 38.59 217 LYS A C 1
ATOM 1665 O O . LYS A 1 217 ? 41.960 9.242 -44.708 1.00 38.59 217 LYS A O 1
ATOM 1670 N N . GLU A 1 218 ? 42.554 11.197 -45.599 1.00 39.44 218 GLU A N 1
ATOM 1671 C CA . GLU A 1 218 ? 42.742 11.839 -44.280 1.00 39.44 218 GLU A CA 1
ATOM 1672 C C . GLU A 1 218 ? 41.667 12.862 -43.887 1.00 39.44 218 GLU A C 1
ATOM 1674 O O . GLU A 1 218 ? 41.736 13.427 -42.801 1.00 39.44 218 GLU A O 1
ATOM 1679 N N . GLN A 1 219 ? 40.628 13.068 -44.704 1.00 36.16 219 GLN A N 1
ATOM 1680 C CA . GLN A 1 219 ? 39.577 14.046 -44.383 1.00 36.16 219 GLN A CA 1
ATOM 1681 C C . GLN A 1 219 ? 38.329 13.434 -43.720 1.00 36.16 219 GLN A C 1
ATOM 1683 O O . GLN A 1 219 ? 37.573 14.155 -43.083 1.00 36.16 219 GLN A O 1
ATOM 1688 N N . TYR A 1 220 ? 38.147 12.109 -43.785 1.00 41.34 220 TYR A N 1
ATOM 1689 C CA . TYR A 1 220 ? 37.008 11.419 -43.155 1.00 41.34 220 TYR A CA 1
ATOM 1690 C C . TYR A 1 220 ? 37.233 11.039 -41.681 1.00 41.34 220 TYR A C 1
ATOM 1692 O O . TYR A 1 220 ? 36.265 10.805 -40.960 1.00 41.34 220 TYR A O 1
ATOM 1700 N N . ASP A 1 221 ? 38.481 11.024 -41.202 1.00 42.00 221 ASP A N 1
ATOM 1701 C CA . ASP A 1 221 ? 38.782 10.604 -39.825 1.00 42.00 221 ASP A CA 1
ATOM 1702 C C . ASP A 1 221 ? 38.588 11.721 -38.783 1.00 42.00 221 ASP A C 1
ATOM 1704 O O . ASP A 1 221 ? 38.412 11.431 -37.598 1.00 42.00 221 ASP A O 1
ATOM 1708 N N . TYR A 1 222 ? 38.558 12.996 -39.192 1.00 43.44 222 TYR A N 1
ATOM 1709 C CA . TYR A 1 222 ? 38.416 14.115 -38.249 1.00 43.44 222 TYR A CA 1
ATOM 1710 C C . TYR A 1 222 ? 36.967 14.316 -37.776 1.00 43.44 222 TYR A C 1
ATOM 1712 O O . TYR A 1 222 ? 36.727 14.510 -36.581 1.00 43.44 222 TYR A O 1
ATOM 1720 N N . ASP A 1 223 ? 35.993 14.177 -38.679 1.00 44.22 223 ASP A N 1
ATOM 1721 C CA . ASP A 1 223 ? 34.569 14.314 -38.341 1.00 44.22 223 ASP A CA 1
ATOM 1722 C C . ASP A 1 223 ? 34.050 13.096 -37.558 1.00 44.22 223 ASP A C 1
ATOM 1724 O O . ASP A 1 223 ? 33.216 13.228 -36.656 1.00 44.22 223 ASP A O 1
ATOM 1728 N N . MET A 1 224 ? 34.626 11.913 -37.808 1.00 46.50 224 MET A N 1
ATOM 1729 C CA . MET A 1 224 ? 34.284 10.679 -37.097 1.00 46.50 224 MET A CA 1
ATOM 1730 C C . MET A 1 224 ? 34.766 10.682 -35.630 1.00 46.50 224 MET A C 1
ATOM 1732 O O . MET A 1 224 ? 34.138 10.059 -34.771 1.00 46.50 224 MET A O 1
ATOM 1736 N N . TYR A 1 225 ? 35.836 11.418 -35.306 1.00 47.25 225 TYR A N 1
ATOM 1737 C CA . TYR A 1 225 ? 36.333 11.556 -33.930 1.00 47.25 225 TYR A CA 1
ATOM 1738 C C . TYR A 1 225 ? 35.541 12.572 -33.093 1.00 47.25 225 TYR A C 1
ATOM 1740 O O . TYR A 1 225 ? 35.371 12.381 -31.887 1.00 47.25 225 TYR A O 1
ATOM 1748 N N . LEU A 1 226 ? 35.028 13.636 -33.718 1.00 46.88 226 LEU A N 1
ATOM 1749 C CA . LEU A 1 226 ? 34.242 14.673 -33.039 1.00 46.88 226 LEU A CA 1
ATOM 1750 C C . LEU A 1 226 ? 32.815 14.209 -32.722 1.00 46.88 226 LEU A C 1
ATOM 1752 O O . LEU A 1 226 ? 32.302 14.519 -31.646 1.00 46.88 226 LEU A O 1
ATOM 1756 N N . ALA A 1 227 ? 32.212 13.394 -33.592 1.00 48.97 227 ALA A N 1
ATOM 1757 C CA . ALA A 1 227 ? 30.883 12.826 -33.364 1.00 48.97 227 ALA A CA 1
ATOM 1758 C C . ALA A 1 227 ? 30.850 11.772 -32.236 1.00 48.97 227 ALA A C 1
ATOM 1760 O O . ALA A 1 227 ? 29.807 11.561 -31.622 1.00 48.97 227 ALA A O 1
ATOM 1761 N N . LYS A 1 228 ? 31.990 11.138 -31.913 1.00 44.81 228 LYS A N 1
ATOM 1762 C CA . LYS A 1 228 ? 32.072 10.074 -30.895 1.00 44.81 228 LYS A CA 1
ATOM 1763 C C . LYS A 1 228 ? 32.366 10.566 -29.468 1.00 44.81 228 LYS A C 1
ATOM 1765 O O . LYS A 1 228 ? 32.224 9.794 -28.525 1.00 44.81 228 LYS A O 1
ATOM 1770 N N . HIS A 1 229 ? 32.763 11.831 -29.283 1.00 43.53 229 HIS A N 1
ATOM 1771 C CA . HIS A 1 229 ? 33.196 12.370 -27.979 1.00 43.53 229 HIS A CA 1
ATOM 1772 C C . HIS A 1 229 ? 32.639 13.768 -27.656 1.00 43.53 229 HIS A C 1
ATOM 1774 O O . HIS A 1 229 ? 33.331 14.637 -27.117 1.00 43.53 229 HIS A O 1
ATOM 1780 N N . GLY A 1 230 ? 31.357 13.990 -27.933 1.00 40.28 230 GLY A N 1
ATOM 1781 C CA . GLY A 1 230 ? 30.655 15.208 -27.540 1.00 40.28 230 GLY A CA 1
ATOM 1782 C C . GLY A 1 230 ? 30.273 15.259 -26.056 1.00 40.28 230 GLY A C 1
ATOM 1783 O O . GLY A 1 230 ? 29.094 15.171 -25.749 1.00 40.28 230 GLY A O 1
ATOM 1784 N N . SER A 1 231 ? 31.232 15.463 -25.141 1.00 40.75 231 SER A N 1
ATOM 1785 C CA . SER A 1 231 ? 30.984 16.211 -23.890 1.00 40.75 231 SER A CA 1
ATOM 1786 C C . SER A 1 231 ? 32.281 16.613 -23.158 1.00 40.75 231 SER A C 1
ATOM 1788 O O . SER A 1 231 ? 32.893 15.831 -22.433 1.00 40.75 231 SER A O 1
ATOM 1790 N N . GLY A 1 232 ? 32.671 17.886 -23.272 1.00 44.44 232 GLY A N 1
ATOM 1791 C CA . GLY A 1 232 ? 32.941 18.696 -22.077 1.00 44.44 232 GLY A CA 1
ATOM 1792 C C . GLY A 1 232 ? 34.372 19.031 -21.631 1.00 44.44 232 GLY A C 1
ATOM 1793 O O . GLY A 1 232 ? 34.497 20.034 -20.937 1.00 44.44 232 GLY A O 1
ATOM 1794 N N . LYS A 1 233 ? 35.455 18.298 -21.954 1.00 41.69 233 LYS A N 1
ATOM 1795 C CA . LYS A 1 233 ? 36.793 18.624 -21.366 1.00 41.69 233 LYS A CA 1
ATOM 1796 C C . LYS A 1 233 ? 38.044 18.433 -22.244 1.00 41.69 233 LYS A C 1
ATOM 1798 O O . LYS A 1 233 ? 39.144 18.713 -21.779 1.00 41.69 233 LYS A O 1
ATOM 1803 N N . ALA A 1 234 ? 37.919 18.032 -23.509 1.00 43.03 234 ALA A N 1
ATOM 1804 C CA . ALA A 1 234 ? 39.077 17.703 -24.360 1.00 43.03 234 ALA A CA 1
ATOM 1805 C C . ALA A 1 234 ? 39.526 18.817 -25.336 1.00 43.03 234 ALA A C 1
ATOM 1807 O O . ALA A 1 234 ? 40.394 18.586 -26.173 1.00 43.03 234 ALA A O 1
ATOM 1808 N N . GLN A 1 235 ? 38.970 20.032 -25.247 1.00 43.53 235 GLN A N 1
ATOM 1809 C CA . GLN A 1 235 ? 39.266 21.115 -26.203 1.00 43.53 235 GLN A CA 1
ATOM 1810 C C . GLN A 1 235 ? 40.548 21.917 -25.902 1.00 43.53 235 GLN A C 1
ATOM 1812 O O . GLN A 1 235 ? 41.023 22.643 -26.771 1.00 43.53 235 GLN A O 1
ATOM 1817 N N . ALA A 1 236 ? 41.166 21.766 -24.725 1.00 43.00 236 ALA A N 1
ATOM 1818 C CA . ALA A 1 236 ? 42.336 22.574 -24.358 1.00 43.00 236 ALA A CA 1
ATOM 1819 C C . ALA A 1 236 ? 43.673 22.060 -24.939 1.00 43.00 236 ALA A C 1
ATOM 1821 O O . ALA A 1 236 ? 44.572 22.853 -25.191 1.00 43.00 236 ALA A O 1
ATOM 1822 N N . GLY A 1 237 ? 43.816 20.755 -25.203 1.00 43.56 237 GLY A N 1
ATOM 1823 C CA . GLY A 1 237 ? 45.101 20.168 -25.625 1.00 43.56 237 GLY A CA 1
ATOM 1824 C C . GLY A 1 237 ? 45.354 20.137 -27.138 1.00 43.56 237 GLY A C 1
ATOM 1825 O O . GLY A 1 237 ? 46.501 20.010 -27.568 1.00 43.56 237 GLY A O 1
ATOM 1826 N N . ALA A 1 238 ? 44.302 20.236 -27.957 1.00 44.44 238 ALA A N 1
ATOM 1827 C CA . ALA A 1 238 ? 44.411 20.107 -29.414 1.00 44.44 238 ALA A CA 1
ATOM 1828 C C . ALA A 1 238 ? 44.783 21.434 -30.102 1.00 44.44 238 ALA A C 1
ATOM 1830 O O . ALA A 1 238 ? 45.584 21.445 -31.036 1.00 44.44 238 ALA A O 1
ATOM 1831 N N . ILE A 1 239 ? 44.283 22.564 -29.586 1.00 47.75 239 ILE A N 1
ATOM 1832 C CA . ILE A 1 239 ? 44.567 23.905 -30.129 1.00 47.75 239 ILE A CA 1
ATOM 1833 C C . ILE A 1 239 ? 46.049 24.279 -29.931 1.00 47.75 239 ILE A C 1
ATOM 1835 O O . ILE A 1 239 ? 46.662 24.918 -30.786 1.00 47.75 239 ILE A O 1
ATOM 1839 N N . GLU A 1 240 ? 46.670 23.817 -28.843 1.00 44.19 240 GLU A N 1
ATOM 1840 C CA . GLU A 1 240 ? 48.071 24.116 -28.524 1.00 44.19 240 GLU A CA 1
ATOM 1841 C C . GLU A 1 240 ? 49.072 23.340 -29.406 1.00 44.19 240 GLU A C 1
ATOM 1843 O O . GLU A 1 240 ? 50.186 23.804 -29.654 1.00 44.19 240 GLU A O 1
ATOM 1848 N N . ARG A 1 241 ? 48.659 22.193 -29.966 1.00 49.53 241 ARG A N 1
ATOM 1849 C CA . ARG A 1 241 ? 49.477 21.402 -30.904 1.00 49.53 241 ARG A CA 1
ATOM 1850 C C . ARG A 1 241 ? 49.466 21.976 -32.320 1.00 49.53 241 ARG A C 1
ATOM 1852 O O . ARG A 1 241 ? 50.502 21.953 -32.979 1.00 49.53 241 ARG A O 1
ATOM 1859 N N . LEU A 1 242 ? 48.346 22.557 -32.750 1.00 46.06 242 LEU A N 1
ATOM 1860 C CA . LEU A 1 242 ? 48.211 23.165 -34.079 1.00 46.06 242 LEU A CA 1
ATOM 1861 C C . LEU A 1 242 ? 48.993 24.483 -34.204 1.00 46.06 242 LEU A C 1
ATOM 1863 O O . LEU A 1 242 ? 49.645 24.709 -35.220 1.00 46.06 242 LEU A O 1
ATOM 1867 N N . ARG A 1 243 ? 49.074 25.286 -33.132 1.00 48.47 243 ARG A N 1
ATOM 1868 C CA . ARG A 1 243 ? 49.941 26.481 -33.097 1.00 48.47 243 ARG A CA 1
ATOM 1869 C C . ARG A 1 243 ? 51.437 26.131 -33.144 1.00 48.47 243 ARG A C 1
ATOM 1871 O O . ARG A 1 243 ? 52.231 26.887 -33.694 1.00 48.47 243 ARG A O 1
ATOM 1878 N N . LYS A 1 244 ? 51.828 24.972 -32.598 1.00 48.84 244 LYS A N 1
ATOM 1879 C CA . LYS A 1 244 ? 53.221 24.487 -32.586 1.00 48.84 244 LYS A CA 1
ATOM 1880 C C . LYS A 1 244 ? 53.657 23.859 -33.920 1.00 48.84 244 LYS A C 1
ATOM 1882 O O . LYS A 1 244 ? 54.853 23.730 -34.156 1.00 48.84 244 LYS A O 1
ATOM 1887 N N . ALA A 1 245 ? 52.703 23.506 -34.784 1.00 49.44 245 ALA A N 1
ATOM 1888 C CA . ALA A 1 245 ? 52.938 22.943 -36.115 1.00 49.44 245 ALA A CA 1
ATOM 1889 C C . ALA A 1 245 ? 52.996 24.001 -37.239 1.00 49.44 245 ALA A C 1
ATOM 1891 O O . ALA A 1 245 ? 53.113 23.641 -38.405 1.00 49.44 245 ALA A O 1
ATOM 1892 N N . GLY A 1 246 ? 52.932 25.299 -36.910 1.00 42.34 246 GLY A N 1
ATOM 1893 C CA . GLY A 1 246 ? 53.134 26.392 -37.873 1.00 42.34 246 GLY A CA 1
ATOM 1894 C C . GLY A 1 246 ? 52.003 26.596 -38.888 1.00 42.34 246 GLY A C 1
ATOM 1895 O O . GLY A 1 246 ? 52.168 27.371 -39.827 1.00 42.34 246 GLY A O 1
ATOM 1896 N N . VAL A 1 247 ? 50.856 25.940 -38.707 1.00 46.72 247 VAL A N 1
ATOM 1897 C CA . VAL A 1 247 ? 49.682 26.118 -39.569 1.00 46.72 247 VAL A CA 1
ATOM 1898 C C . VAL A 1 247 ? 48.894 27.321 -39.056 1.00 46.72 247 VAL A C 1
ATOM 1900 O O . VAL A 1 247 ? 48.362 27.293 -37.946 1.00 46.72 247 VAL A O 1
ATOM 1903 N N . SER A 1 248 ? 48.869 28.403 -39.837 1.00 41.69 248 SER A N 1
ATOM 1904 C CA . SER A 1 248 ? 47.976 29.535 -39.562 1.00 41.69 248 SER A CA 1
ATOM 1905 C C . SER A 1 248 ? 46.538 29.111 -39.858 1.00 41.69 248 SER A C 1
ATOM 1907 O O . SER A 1 248 ? 46.282 28.534 -40.914 1.00 41.69 248 SER A O 1
ATOM 1909 N N . ILE A 1 249 ? 45.646 29.360 -38.898 1.00 47.53 249 ILE A N 1
ATOM 1910 C CA . ILE A 1 249 ? 44.189 29.228 -39.044 1.00 47.53 249 ILE A CA 1
ATOM 1911 C C . ILE A 1 249 ? 43.672 30.468 -39.769 1.00 47.53 249 ILE A C 1
ATOM 1913 O O . ILE A 1 249 ? 44.143 31.570 -39.399 1.00 47.53 249 ILE A O 1
#

Secondary structure (DSSP, 8-state):
----HHHHHHHHHHHHHHHHHHHHHHHHHHHHHHHHHHHHHHHHHHHTHHHHHHHHHHHHHHHHHHHHHHHHHHHHHHHHHTT--SHHHHHHHHHHHHHHHHHHHHHHHHHHHHHHHHHHHHHHHHHHHHHHHHHHHHHHHHHHHHHHHHHHHHHHHHHHHHHHHHHHHHHHHHHHHHHHHHHHHHHHTSS------------------------TTSSHHHHHHHHT--SSS-SHHHHHHHHHTT---